Protein 1IXH (pdb70)

Radius of gyration: 19.7 Å; Cα contacts (8 Å, |Δi|>4): 727; chains: 1; bounding box: 42×63×45 Å

B-factor: mean 14.17, std 9.01, range [5.17, 73.9]

Structure (mmCIF, N/CA/C/O backbone):
data_1IXH
#
_entry.id   1IXH
#
_cell.length_a   41.506
_cell.length_b   63.379
_cell.length_c   122.373
_cell.angle_alpha   90.00
_cell.angle_beta   90.00
_cell.angle_gamma   90.00
#
_symmetry.space_group_name_H-M   'P 21 21 21'
#
loop_
_entity.id
_entity.type
_entity.pdbx_description
1 polymer 'PHOSPHATE-BINDING PROTEIN'
2 non-polymer 'PHOSPHATE ION'
#
loop_
_atom_site.group_PDB
_atom_site.id
_atom_site.type_symbol
_atom_site.label_atom_id
_atom_site.label_alt_id
_atom_site.label_comp_id
_atom_site.label_asym_id
_atom_site.label_entity_id
_atom_site.label_seq_id
_atom_site.pdbx_PDB_ins_code
_atom_site.Cartn_x
_atom_site.Cartn_y
_atom_site.Cartn_z
_atom_site.occupancy
_atom_site.B_iso_or_equiv
_atom_site.auth_seq_id
_atom_site.auth_comp_id
_atom_site.auth_asym_id
_atom_site.auth_atom_id
_atom_site.pdbx_PDB_model_num
ATOM 1 N N . GLU A 1 1 ? 19.709 2.932 32.598 1.00 15.71 1 GLU A N 1
ATOM 2 C CA . GLU A 1 1 ? 20.848 3.846 32.305 1.00 13.75 1 GLU A CA 1
ATOM 3 C C . GLU A 1 1 ? 21.369 3.484 30.913 1.00 15.67 1 GLU A C 1
ATOM 4 O O . GLU A 1 1 ? 21.799 2.373 30.702 1.00 25.24 1 GLU A O 1
ATOM 20 N N . ALA A 1 2 ? 21.325 4.445 30.016 1.00 11.79 2 ALA A N 1
ATOM 21 C CA . ALA A 1 2 ? 21.814 4.272 28.662 1.00 12.54 2 ALA A CA 1
ATOM 22 C C . ALA A 1 2 ? 23.100 5.067 28.523 1.00 10.29 2 ALA A C 1
ATOM 23 O O . ALA A 1 2 ? 23.295 6.074 29.182 1.00 13.94 2 ALA A O 1
ATOM 30 N N . SER A 1 3 ? 23.903 4.588 27.598 1.00 10.51 3 SER A N 1
ATOM 31 C CA . SER A 1 3 ? 25.096 5.296 27.162 1.00 10.14 3 SER A CA 1
ATOM 32 C C . SER A 1 3 ? 24.906 5.576 25.684 1.00 9.19 3 SER A C 1
ATOM 33 O O . SER A 1 3 ? 24.853 4.660 24.876 1.00 11.31 3 SER A O 1
ATOM 45 N N . LEU A 1 4 ? 24.767 6.868 25.374 1.00 8.42 4 LEU A N 1
ATOM 46 C CA . LEU A 1 4 ? 24.450 7.300 23.997 1.00 8.40 4 LEU A CA 1
ATOM 47 C C . LEU A 1 4 ? 25.650 8.069 23.482 1.00 7.81 4 LEU A C 1
ATOM 48 O O . LEU A 1 4 ? 26.354 8.762 24.231 1.00 8.76 4 LEU A O 1
ATOM 64 N N . THR A 1 5 ? 25.834 8.012 22.170 1.00 7.95 5 THR A N 1
ATOM 65 C CA . THR A 1 5 ? 26.845 8.784 21.502 1.00 8.20 5 THR A CA 1
ATOM 66 C C . THR A 1 5 ? 26.231 9.650 20.393 1.00 7.70 5 THR A C 1
ATOM 67 O O . THR A 1 5 ? 25.399 9.199 19.615 1.00 8.10 5 THR A O 1
ATOM 78 N N . GLY A 1 6 ? 26.725 10.883 20.354 1.00 7.70 6 GLY A N 1
ATOM 79 C CA . GLY A 1 6 ? 26.407 11.778 19.270 1.00 7.07 6 GLY A CA 1
ATOM 80 C C . GLY A 1 6 ? 27.680 12.425 18.788 1.00 6.77 6 GLY A C 1
ATOM 81 O O . GLY A 1 6 ? 28.674 12.538 19.473 1.00 7.88 6 GLY A O 1
ATOM 85 N N . ALA A 1 7 ? 27.609 12.943 17.548 1.00 6.63 7 ALA A N 1
ATOM 86 C CA . ALA A 1 7 ? 28.757 13.682 17.017 1.00 6.63 7 ALA A CA 1
ATOM 87 C C . ALA A 1 7 ? 28.275 14.632 15.956 1.00 6.10 7 ALA A C 1
ATOM 88 O O . ALA A 1 7 ? 27.319 14.366 15.220 1.00 6.45 7 ALA A O 1
ATOM 95 N N . GLY A 1 8 ? 29.023 15.734 15.834 1.00 5.96 8 GLY A N 1
ATOM 96 C CA . GLY A 1 8 ? 28.837 16.646 14.731 1.00 5.99 8 GLY A CA 1
ATOM 97 C C . GLY A 1 8 ? 29.050 18.099 15.151 1.00 5.82 8 GLY A C 1
ATOM 98 O O . GLY A 1 8 ? 30.074 18.433 15.741 1.00 6.17 8 GLY A O 1
ATOM 102 N N . ALA A 1 9 ? 28.103 18.926 14.755 1.00 5.62 9 ALA A N 1
ATOM 103 C CA . ALA A 1 9 ? 28.133 20.373 14.883 1.00 5.43 9 ALA A CA 1
ATOM 104 C C . ALA A 1 9 ? 28.717 20.845 16.223 1.00 5.70 9 ALA A C 1
ATOM 105 O O . ALA A 1 9 ? 28.243 20.459 17.295 1.00 6.09 9 ALA A O 1
ATOM 11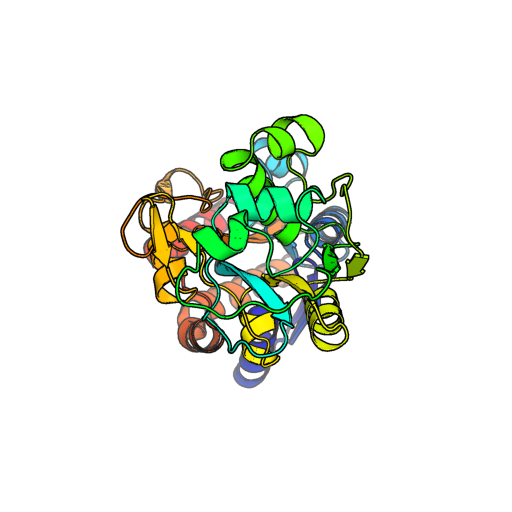2 N N . THR A 1 10 ? 29.663 21.757 16.139 1.00 5.64 10 THR A N 1
ATOM 113 C CA . THR A 1 10 ? 30.128 22.503 17.305 1.00 5.85 10 THR A CA 1
ATOM 114 C C . THR A 1 10 ? 29.254 23.695 17.614 1.00 5.66 10 THR A C 1
ATOM 115 O O . THR A 1 10 ? 29.242 24.149 18.803 1.00 6.25 10 THR A O 1
ATOM 126 N N . PHE A 1 11 ? 28.464 24.197 16.688 1.00 5.49 11 PHE A N 1
ATOM 127 C CA . PHE A 1 11 ? 27.605 25.369 16.911 1.00 5.55 11 PHE A CA 1
ATOM 128 C C . PHE A 1 11 ? 26.762 25.225 18.182 1.00 5.65 11 PHE A C 1
ATOM 129 O O . PHE A 1 11 ? 26.734 26.191 18.946 1.00 6.25 11 PHE A O 1
ATOM 146 N N . PRO A 1 12 ? 26.101 24.090 18.423 1.00 5.47 12 PRO A N 1
ATOM 147 C CA . PRO A 1 12 ? 25.274 23.905 19.638 1.00 6.17 12 PRO A CA 1
ATOM 148 C C . PRO A 1 12 ? 25.987 23.093 20.712 1.00 6.33 12 PRO A C 1
ATOM 149 O O . PRO A 1 12 ? 25.346 22.754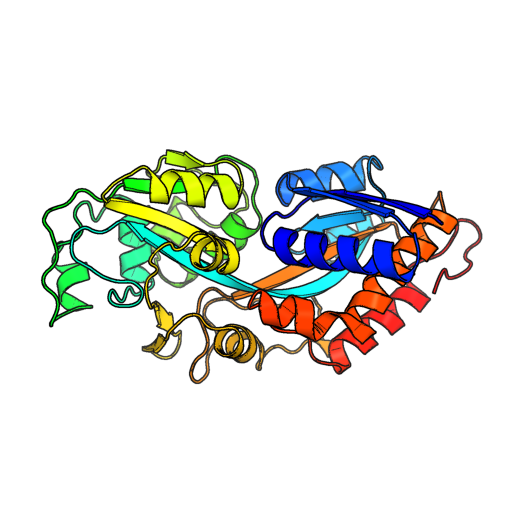 21.719 1.00 6.61 12 PRO A O 1
ATOM 160 N N . ALA A 1 13 ? 27.251 22.753 20.527 1.00 6.48 13 ALA A N 1
ATOM 161 C CA . ALA A 1 13 ? 27.907 21.869 21.489 1.00 6.93 13 ALA A CA 1
ATOM 162 C C . ALA A 1 13 ? 27.809 22.393 22.917 1.00 6.81 13 ALA A C 1
ATOM 163 O O . ALA A 1 13 ? 27.588 21.568 23.830 1.00 7.23 13 ALA A O 1
ATOM 170 N N . PRO A 1 14 ? 27.942 23.684 23.180 1.00 6.82 14 PRO A N 1
ATOM 171 C CA . PRO A 1 14 ? 27.844 24.136 24.601 1.00 7.60 14 PRO A CA 1
ATOM 172 C C . PRO A 1 14 ? 26.545 23.765 25.230 1.00 6.94 14 PRO A C 1
ATOM 173 O O . PRO A 1 14 ? 26.509 23.344 26.400 1.00 7.79 14 PRO A O 1
ATOM 184 N N . VAL A 1 15 ? 25.431 23.933 24.543 1.00 7.04 15 VAL A N 1
ATOM 185 C CA . VAL A 1 15 ? 24.140 23.574 25.112 1.00 7.31 15 VAL A CA 1
ATOM 186 C C . VAL A 1 15 ? 23.938 22.089 25.177 1.00 7.40 15 VAL A C 1
ATOM 187 O O . VAL A 1 15 ? 23.418 21.551 26.160 1.00 7.68 15 VAL A O 1
ATOM 200 N N . TYR A 1 16 ? 24.336 21.345 24.122 1.00 6.75 16 TYR A N 1
ATOM 201 C CA . TYR A 1 16 ? 24.227 19.890 24.215 1.00 7.17 16 TYR A CA 1
ATOM 202 C C . TYR A 1 16 ? 25.022 19.343 25.405 1.00 7.32 16 TYR A C 1
ATOM 203 O O . TYR A 1 16 ? 24.568 18.400 26.054 1.00 8.00 16 TYR A O 1
ATOM 221 N N . ALA A 1 17 ? 26.195 19.881 25.633 1.00 8.33 17 ALA A N 1
ATOM 222 C CA . ALA A 1 17 ? 27.040 19.429 26.734 1.00 9.23 17 ALA A CA 1
ATOM 223 C C . ALA A 1 17 ? 26.388 19.729 28.070 1.00 8.95 17 ALA A C 1
ATOM 224 O O . ALA A 1 17 ? 26.393 18.881 28.986 1.00 9.62 17 ALA A O 1
ATOM 231 N N . LYS A 1 18 ? 25.823 20.920 28.225 1.00 8.90 18 LYS A N 1
ATOM 232 C CA . LYS A 1 18 ? 25.131 21.245 29.458 1.00 9.48 18 LYS A CA 1
ATOM 233 C C . LYS A 1 18 ? 23.939 20.372 29.683 1.00 8.57 18 LYS A C 1
ATOM 234 O O . LYS A 1 18 ? 23.714 19.831 30.779 1.00 10.49 18 LYS A O 1
ATOM 253 N N . TRP A 1 19 ? 23.103 20.196 28.644 1.00 8.17 19 TRP A N 1
ATOM 254 C CA . TRP A 1 19 ? 21.961 19.290 28.731 1.00 8.04 19 TRP A CA 1
ATOM 255 C C . TRP A 1 19 ? 22.423 17.889 29.132 1.00 8.48 19 TRP A C 1
ATOM 256 O O . TRP A 1 19 ? 21.810 17.252 29.976 1.00 8.78 19 TRP A O 1
ATOM 277 N N . ALA A 1 20 ? 23.478 17.386 28.495 1.00 8.36 20 ALA A N 1
ATOM 278 C CA . ALA A 1 20 ? 23.931 16.054 28.815 1.00 9.12 20 ALA A CA 1
ATOM 279 C C . ALA A 1 20 ? 24.385 15.937 30.274 1.00 9.05 20 ALA A C 1
ATOM 280 O O . ALA A 1 20 ? 24.074 14.937 30.958 1.00 10.28 20 ALA A O 1
ATOM 287 N N . ASP A 1 21 ? 25.060 16.954 30.780 1.00 9.84 21 ASP A N 1
ATOM 288 C CA . ASP A 1 21 ? 25.518 16.933 32.183 1.00 10.33 21 ASP A CA 1
ATOM 289 C C . ASP A 1 21 ? 24.313 16.889 33.079 1.00 9.58 21 ASP A C 1
ATOM 290 O O . ASP A 1 21 ? 24.246 16.068 34.047 1.00 10.23 21 ASP A O 1
ATOM 299 N N . THR A 1 22 ? 23.372 17.764 32.866 1.00 9.27 22 THR A N 1
ATOM 300 C CA . THR A 1 22 ? 22.190 17.809 33.704 1.00 10.02 22 THR A CA 1
ATOM 301 C C . THR A 1 22 ? 21.405 16.515 33.644 1.00 9.00 22 THR A C 1
ATOM 302 O O . THR A 1 22 ? 20.887 16.004 34.649 1.00 9.24 22 THR A O 1
ATOM 313 N N . TYR A 1 23 ? 21.237 15.996 32.442 1.00 8.44 23 TYR A N 1
ATOM 314 C CA . TYR A 1 23 ? 20.486 14.766 32.234 1.00 8.60 23 TYR A CA 1
ATOM 315 C C . TYR A 1 23 ? 21.099 13.639 33.006 1.00 8.17 23 TYR A C 1
ATOM 316 O O . TYR A 1 23 ? 20.394 12.796 33.574 1.00 8.53 23 TYR A O 1
ATOM 334 N N . GLN A 1 24 ? 22.413 13.541 32.993 1.00 8.26 24 GLN A N 1
ATOM 335 C CA . GLN A 1 24 ? 23.075 12.477 33.724 1.00 8.53 24 GLN A CA 1
ATOM 336 C C . GLN A 1 24 ? 22.864 12.663 35.236 1.00 8.22 24 GLN A C 1
ATOM 337 O O . GLN A 1 24 ? 22.627 11.672 35.959 1.00 8.35 24 GLN A O 1
ATOM 351 N N . LYS A 1 25 ? 22.947 13.881 35.719 1.00 8.73 25 LYS A N 1
ATOM 352 C CA . LYS A 1 25 ? 22.675 14.147 37.152 1.00 9.26 25 LYS A CA 1
ATOM 353 C C . LYS A 1 25 ? 21.278 13.699 37.546 1.00 9.07 25 LYS A C 1
ATOM 354 O O . LYS A 1 25 ? 21.084 13.144 38.618 1.00 10.20 25 LYS A O 1
ATOM 373 N N . GLU A 1 26 ? 20.296 13.973 36.692 1.00 8.58 26 GLU A N 1
ATOM 374 C CA . GLU A 1 26 ? 18.916 13.737 37.019 1.00 9.12 26 GLU A CA 1
ATOM 375 C C . GLU A 1 26 ? 18.492 12.285 36.817 1.00 7.91 26 GLU A C 1
ATOM 376 O O . GLU A 1 26 ? 17.623 11.793 37.527 1.00 10.56 26 GLU A O 1
ATOM 388 N N . THR A 1 27 ? 19.035 11.617 35.803 1.00 7.52 27 THR A N 1
ATOM 389 C CA . THR A 1 27 ? 18.554 10.315 35.355 1.00 7.29 27 THR A CA 1
ATOM 390 C C . THR A 1 27 ? 19.567 9.243 35.346 1.00 7.52 27 THR A C 1
ATOM 391 O O . THR A 1 27 ? 19.194 8.038 35.210 1.00 8.26 27 THR A O 1
ATOM 402 N N . GLY A 1 28 ? 20.850 9.567 35.343 1.00 7.04 28 GLY A N 1
ATOM 403 C CA . GLY A 1 28 ? 21.932 8.627 35.192 1.00 7.89 28 GLY A CA 1
ATOM 404 C C . GLY A 1 28 ? 22.318 8.305 33.753 1.00 8.01 28 GLY A C 1
ATOM 405 O O . GLY A 1 28 ? 23.377 7.768 33.508 1.00 9.01 28 GLY A O 1
ATOM 409 N N . ASN A 1 29 ? 21.518 8.580 32.790 1.00 8.32 29 ASN A N 1
ATOM 410 C CA . ASN A 1 29 ? 21.802 8.371 31.403 1.00 8.03 29 ASN A CA 1
ATOM 411 C C . ASN A 1 29 ? 22.984 9.235 30.998 1.00 8.02 29 ASN A C 1
ATOM 412 O O . ASN A 1 29 ? 23.109 10.379 31.420 1.00 9.67 29 ASN A O 1
ATOM 423 N N . LYS A 1 30 ? 23.819 8.628 30.167 1.00 8.57 30 LYS A N 1
ATOM 424 C CA . LYS A 1 30 ? 25.064 9.255 29.745 1.00 9.22 30 LYS A CA 1
ATOM 425 C C . LYS A 1 30 ? 25.031 9.573 28.257 1.00 9.57 30 LYS A C 1
ATOM 426 O O . LYS A 1 30 ? 24.777 8.706 27.443 1.00 15.37 30 LYS A O 1
ATOM 445 N N . VAL A 1 31 ? 25.263 10.801 27.917 1.00 9.42 31 VAL A N 1
ATOM 446 C CA . VAL A 1 31 ? 25.325 11.238 26.519 1.00 9.72 31 VAL A CA 1
ATOM 447 C C . VAL A 1 31 ? 26.726 11.779 26.293 1.00 9.93 31 VAL A C 1
ATOM 448 O O . VAL A 1 31 ? 27.158 12.748 26.918 1.00 12.51 31 VAL A O 1
ATOM 461 N N . ASN A 1 32 ? 27.462 11.146 25.392 1.00 9.25 32 ASN A N 1
ATOM 462 C CA . ASN A 1 32 ? 28.786 11.584 24.992 1.00 9.92 32 ASN A CA 1
ATOM 463 C C . ASN A 1 32 ? 28.603 12.301 23.613 1.00 9.24 32 ASN A C 1
ATOM 464 O O . ASN A 1 32 ? 28.067 11.685 22.717 1.00 11.67 32 ASN A O 1
ATOM 475 N N . TYR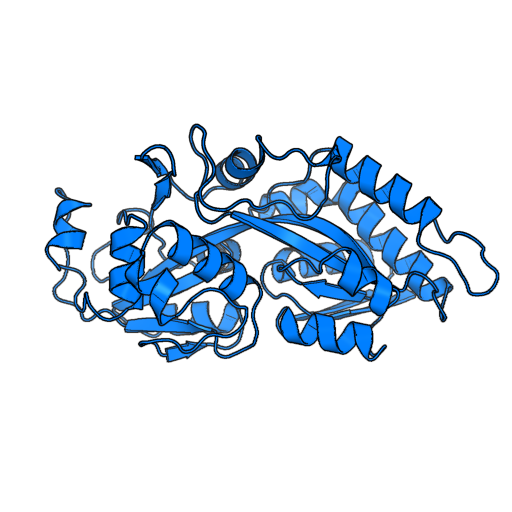 A 1 33 ? 29.071 13.522 23.547 1.00 10.69 33 TYR A N 1
ATOM 476 C CA . TYR A 1 33 ? 28.884 14.325 22.316 1.00 10.42 33 TYR A CA 1
ATOM 477 C C . TYR A 1 33 ? 30.250 14.783 21.866 1.00 10.92 33 TYR A C 1
ATOM 478 O O . TYR A 1 33 ? 30.941 15.495 22.577 1.00 13.57 33 TYR A O 1
ATOM 496 N N . GLN A 1 34 ? 30.623 14.429 20.625 1.00 10.60 34 GLN A N 1
ATOM 497 C CA . GLN A 1 34 ? 31.875 14.848 20.040 1.00 11.76 34 GLN A CA 1
ATOM 498 C C . GLN A 1 34 ? 31.644 15.960 19.019 1.00 9.93 34 GLN A C 1
ATOM 499 O O . GLN A 1 34 ? 30.976 15.753 18.005 1.00 9.50 34 GLN A O 1
ATOM 513 N N . GLY A 1 35 ? 32.286 17.067 19.290 1.00 9.99 35 GLY A N 1
ATOM 514 C CA . GLY A 1 35 ? 32.148 18.256 18.422 1.00 8.65 35 GLY A CA 1
ATOM 515 C C . GLY A 1 35 ? 33.221 18.201 17.354 1.00 8.36 35 GLY A C 1
ATOM 516 O O . GLY A 1 35 ? 34.320 18.621 17.598 1.00 12.80 35 GLY A O 1
ATOM 520 N N . ILE A 1 36 ? 32.876 17.627 16.221 1.00 9.01 36 ILE A N 1
ATOM 521 C CA . ILE A 1 36 ? 33.756 17.368 15.074 1.00 8.72 36 ILE A CA 1
ATOM 522 C C . ILE A 1 36 ? 33.323 18.131 13.823 1.00 7.20 36 ILE A C 1
ATOM 523 O O . ILE A 1 36 ? 33.979 18.003 12.782 1.00 7.72 36 ILE A O 1
ATOM 539 N N . GLY A 1 37 ? 32.343 18.984 13.944 1.00 7.17 37 GLY A N 1
ATOM 540 C CA . GLY A 1 37 ? 31.766 19.699 12.822 1.00 6.59 37 GLY A CA 1
ATOM 541 C C . GLY A 1 37 ? 30.663 18.940 12.130 1.00 6.10 37 GLY A C 1
ATOM 542 O O . GLY A 1 37 ? 30.572 17.706 12.182 1.00 6.50 37 GLY A O 1
ATOM 546 N N . SER A 1 38 ? 29.800 19.711 11.487 1.00 5.90 38 SER A N 1
ATOM 547 C CA . SER A 1 38 ? 28.588 19.145 10.914 1.00 5.63 38 SER A CA 1
ATOM 548 C C . SER A 1 38 ? 28.907 18.110 9.834 1.00 6.03 38 SER A C 1
ATOM 549 O O . SER A 1 38 ? 28.165 17.141 9.678 1.00 6.82 38 SER A O 1
ATOM 557 N N . SER A 1 39 ? 29.915 18.381 9.024 1.00 6.47 39 SER A N 1
ATOM 558 C CA . SER A 1 39 ? 30.206 17.457 7.926 1.00 7.02 39 SER A CA 1
ATOM 559 C C . SER A 1 39 ? 30.588 16.089 8.509 1.00 6.99 39 SER A C 1
ATOM 560 O O . SER A 1 39 ? 30.126 15.042 8.004 1.00 7.65 39 SER A O 1
ATOM 568 N N . GLY A 1 40 ? 31.418 16.096 9.524 1.00 7.58 40 GLY A N 1
ATOM 569 C CA . GLY A 1 40 ? 31.744 14.848 10.191 1.00 8.09 40 GLY A CA 1
ATOM 570 C C . GLY A 1 40 ? 30.548 14.194 10.868 1.00 7.72 40 GLY A C 1
ATOM 571 O O . GLY A 1 40 ? 30.427 12.964 10.865 1.00 8.83 40 GLY A O 1
ATOM 575 N N . GLY A 1 41 ? 29.666 14.994 11.435 1.00 7.34 41 GLY A N 1
ATOM 576 C CA . GLY A 1 41 ? 28.444 14.445 12.024 1.00 7.65 41 GLY A CA 1
ATOM 577 C C . GLY A 1 41 ? 27.632 13.646 11.058 1.00 7.26 41 GLY A C 1
ATOM 578 O O . GLY A 1 41 ? 27.117 12.569 11.348 1.00 8.05 41 GLY A O 1
ATOM 582 N N . VAL A 1 42 ? 27.433 14.251 9.857 1.00 7.19 42 VAL A N 1
ATOM 583 C CA . VAL A 1 42 ? 26.644 13.541 8.832 1.00 7.42 42 VAL A CA 1
ATOM 584 C C . VAL A 1 42 ? 27.356 12.250 8.430 1.00 7.48 42 VAL A C 1
ATOM 585 O O . VAL A 1 42 ? 26.702 11.197 8.303 1.00 8.52 42 VAL A O 1
ATOM 598 N N . LYS A 1 43 ? 28.659 12.323 8.223 1.00 7.80 43 LYS A N 1
ATOM 599 C CA . LYS A 1 43 ? 29.433 11.133 7.855 1.00 8.98 43 LYS A CA 1
ATOM 600 C C . LYS A 1 43 ? 29.251 10.052 8.911 1.00 8.85 43 LYS A C 1
ATOM 601 O O . LYS A 1 43 ? 29.035 8.871 8.573 1.00 9.57 43 LYS A O 1
ATOM 620 N N . GLN A 1 44 ? 29.375 10.395 10.177 1.00 8.10 44 GLN A N 1
ATOM 621 C CA . GLN A 1 44 ? 29.303 9.394 11.213 1.00 8.32 44 GLN A CA 1
ATOM 622 C C . GLN A 1 44 ? 27.952 8.786 11.398 1.00 8.07 44 GLN A C 1
ATOM 623 O O . GLN A 1 44 ? 27.846 7.579 11.656 1.00 9.86 44 GLN A O 1
ATOM 637 N N . ILE A 1 45 ? 26.861 9.558 11.289 1.00 7.67 45 ILE A N 1
ATOM 638 C CA . ILE A 1 45 ? 25.563 8.921 11.392 1.00 7.60 45 ILE A CA 1
ATOM 639 C C . ILE A 1 45 ? 25.283 8.017 10.214 1.00 8.50 45 ILE A C 1
ATOM 640 O O . ILE A 1 45 ? 24.768 6.909 10.364 1.00 9.89 45 ILE A O 1
ATOM 656 N N . ILE A 1 46 ? 25.728 8.423 9.010 1.00 8.52 46 ILE A N 1
ATOM 657 C CA . ILE A 1 46 ? 25.569 7.533 7.842 1.00 10.48 46 ILE A CA 1
ATOM 658 C C . ILE A 1 46 ? 26.365 6.247 8.058 1.00 11.25 46 ILE A C 1
ATOM 659 O O . ILE A 1 46 ? 25.918 5.139 7.672 1.00 13.92 46 ILE A O 1
ATOM 675 N N . ALA A 1 47 ? 27.532 6.342 8.619 1.00 10.98 47 ALA A N 1
ATOM 676 C CA . ALA A 1 47 ? 28.441 5.221 8.889 1.00 12.45 47 ALA A CA 1
ATOM 677 C C . ALA A 1 47 ? 27.926 4.364 10.048 1.00 12.66 47 ALA A C 1
ATOM 678 O O . ALA A 1 47 ? 28.480 3.306 10.374 1.00 15.58 47 ALA A O 1
ATOM 685 N N . ASN A 1 48 ? 26.927 4.831 10.815 1.00 12.29 48 ASN A N 1
ATOM 686 C CA . ASN A 1 48 ? 26.407 4.117 11.974 1.00 14.36 48 ASN A CA 1
ATOM 687 C C . ASN A 1 48 ? 27.408 4.037 13.098 1.00 13.87 48 ASN A C 1
ATOM 688 O O . ASN A 1 48 ? 27.365 3.097 13.878 1.00 17.97 48 ASN A O 1
ATOM 699 N N . THR A 1 49 ? 28.283 5.048 13.229 1.00 12.49 49 THR A N 1
ATOM 700 C CA . THR A 1 49 ? 29.258 4.981 14.271 1.00 14.31 49 THR A CA 1
ATOM 701 C C . THR A 1 49 ? 28.849 5.702 15.538 1.00 11.36 49 THR A C 1
ATOM 702 O O . THR A 1 49 ? 29.514 5.556 16.541 1.00 14.17 49 THR A O 1
ATOM 713 N N . VAL A 1 50 ? 27.720 6.401 15.486 1.00 9.85 50 VAL A N 1
ATOM 714 C CA . VAL A 1 50 ? 27.137 7.105 16.613 1.00 8.75 50 VAL A CA 1
ATOM 715 C C . VAL A 1 50 ? 25.661 6.847 16.624 1.00 7.83 50 VAL A C 1
ATOM 716 O O . VAL A 1 50 ? 25.070 6.522 15.584 1.00 9.57 50 VAL A O 1
ATOM 729 N N . ASP A 1 51 ? 25.018 7.074 17.760 1.00 7.33 51 ASP A N 1
ATOM 730 C CA . ASP A 1 51 ? 23.601 6.970 17.877 1.00 7.64 51 ASP A CA 1
ATOM 731 C C . ASP A 1 51 ? 22.850 8.113 17.217 1.00 7.22 51 ASP A C 1
ATOM 732 O O . ASP A 1 51 ? 21.708 7.957 16.786 1.00 8.53 51 ASP A O 1
ATOM 741 N N . PHE A 1 52 ? 23.446 9.298 17.165 1.00 7.07 52 PHE A N 1
ATOM 742 C CA . PHE A 1 52 ? 22.857 10.440 16.481 1.00 6.43 52 PHE A CA 1
ATOM 743 C C . PHE A 1 52 ? 23.973 11.317 15.933 1.00 6.49 52 PHE A C 1
ATOM 744 O O . PHE A 1 52 ? 25.029 11.472 16.517 1.00 6.79 52 PHE A O 1
ATOM 761 N N . GLY A 1 53 ? 23.681 11.917 14.785 1.00 6.40 53 GLY A N 1
ATOM 762 C CA . GLY A 1 53 ? 24.516 12.953 14.212 1.00 6.16 53 GLY A CA 1
ATOM 763 C C . GLY A 1 53 ? 23.911 14.336 14.449 1.00 5.88 53 GLY A C 1
ATOM 764 O O . GLY A 1 53 ? 22.745 14.463 14.763 1.00 6.42 53 GLY A O 1
ATOM 768 N N . ALA A 1 54 ? 24.748 15.357 14.234 1.00 5.83 54 ALA A N 1
ATOM 769 C CA . ALA A 1 54 ? 24.276 16.724 14.433 1.00 5.78 54 ALA A CA 1
ATOM 770 C C . ALA A 1 54 ? 24.906 17.586 13.326 1.00 5.67 54 ALA A C 1
ATOM 771 O O . ALA A 1 54 ? 26.118 17.564 13.100 1.00 5.99 54 ALA A O 1
ATOM 778 N N . SER A 1 55 ? 24.046 18.355 12.663 1.00 5.62 55 SER A N 1
ATOM 779 C CA . SER A 1 55 ? 24.482 19.246 11.574 1.00 5.58 55 SER A CA 1
ATOM 780 C C . SER A 1 55 ? 23.677 20.523 11.629 1.00 5.27 55 SER A C 1
ATOM 781 O O . SER A 1 55 ? 22.456 20.487 11.749 1.00 5.70 55 SER A O 1
ATOM 789 N N . ASP A 1 56 ? 24.349 21.669 11.465 1.00 5.37 56 ASP A N 1
ATOM 790 C CA . ASP A 1 56 ? 23.609 22.923 11.370 1.00 5.50 56 ASP A CA 1
ATOM 791 C C . ASP A 1 56 ? 22.979 23.086 9.991 1.00 6.26 56 ASP A C 1
ATOM 792 O O . ASP A 1 56 ? 22.004 23.806 9.842 1.00 7.87 56 ASP A O 1
ATOM 801 N N . ALA A 1 57 ? 23.600 22.493 8.976 1.00 6.34 57 ALA A N 1
ATOM 802 C CA . ALA A 1 57 ? 23.089 22.535 7.609 1.00 7.13 57 ALA A CA 1
ATOM 803 C C . ALA A 1 57 ? 22.058 21.430 7.444 1.00 7.70 57 ALA A C 1
ATOM 804 O O . ALA A 1 57 ? 22.369 20.264 7.750 1.00 9.26 57 ALA A O 1
ATOM 811 N N . PRO A 1 58 ? 20.854 21.735 7.034 1.00 7.78 58 PRO A N 1
ATOM 812 C CA . PRO A 1 58 ? 19.858 20.679 6.875 1.00 8.60 58 PRO A CA 1
ATOM 813 C C . PRO A 1 58 ? 20.124 19.833 5.682 1.00 8.06 58 PRO A C 1
ATOM 814 O O . PRO A 1 58 ? 20.619 20.318 4.654 1.00 11.13 58 PRO A O 1
ATOM 825 N N . LEU A 1 59 ? 19.807 18.571 5.753 1.00 8.43 59 LEU A N 1
ATOM 826 C CA . LEU A 1 59 ? 19.757 17.678 4.594 1.00 8.18 59 LEU A CA 1
ATOM 827 C C . LEU A 1 59 ? 18.413 17.891 3.920 1.00 8.42 59 LEU A C 1
ATOM 828 O O . LEU A 1 59 ? 17.384 18.101 4.576 1.00 9.24 59 LEU A O 1
ATOM 844 N N . SER A 1 60 ? 18.398 17.743 2.581 1.00 9.27 60 SER A N 1
ATOM 845 C CA . SER A 1 60 ? 17.154 17.822 1.863 1.00 9.65 60 SER A CA 1
ATOM 846 C C . SER A 1 60 ? 16.245 16.649 2.165 1.00 9.35 60 SER A C 1
ATOM 847 O O . SER A 1 60 ? 16.712 15.592 2.614 1.00 9.17 60 SER A O 1
ATOM 855 N N . ASP A 1 61 ? 14.965 16.798 1.871 1.00 10.14 61 ASP A N 1
ATOM 856 C CA . ASP A 1 61 ? 14.039 15.681 2.031 1.00 10.03 61 ASP A CA 1
ATOM 857 C C . ASP A 1 61 ? 14.533 14.455 1.252 1.00 9.82 61 ASP A C 1
ATOM 858 O O . ASP A 1 61 ? 14.459 13.328 1.735 1.00 9.10 61 ASP A O 1
ATOM 867 N N . GLU A 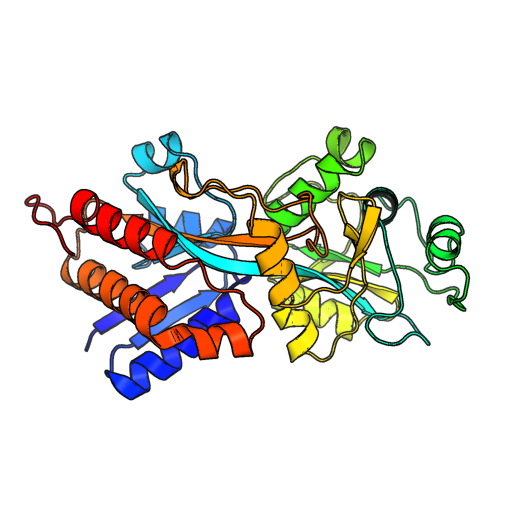1 62 ? 15.004 14.714 0.034 1.00 9.61 62 GLU A N 1
ATOM 868 C CA . GLU A 1 62 ? 15.444 13.599 -0.820 1.00 9.77 62 GLU A CA 1
ATOM 869 C C . GLU A 1 62 ? 16.653 12.926 -0.214 1.00 9.12 62 GLU A C 1
ATOM 870 O O . GLU A 1 62 ? 16.741 11.681 -0.182 1.00 9.49 62 GLU A O 1
ATOM 882 N N . LYS A 1 63 ? 17.645 13.701 0.246 1.00 9.42 63 LYS A N 1
ATOM 883 C CA . LYS A 1 63 ? 18.835 13.102 0.846 1.00 9.06 63 LYS A CA 1
ATOM 884 C C . LYS A 1 63 ? 18.508 12.289 2.077 1.00 8.43 63 LYS A C 1
ATOM 885 O O . LYS A 1 63 ? 19.021 11.204 2.306 1.00 8.78 63 LYS A O 1
ATOM 904 N N . LEU A 1 64 ? 17.641 12.849 2.933 1.00 8.02 64 LEU A N 1
ATOM 905 C CA . LEU A 1 64 ? 17.194 12.124 4.119 1.00 7.97 64 LEU A CA 1
ATOM 906 C C . LEU A 1 64 ? 16.614 10.781 3.703 1.00 7.96 64 LEU A C 1
ATOM 907 O O . LEU A 1 64 ? 16.874 9.743 4.315 1.00 8.35 64 LEU A O 1
ATOM 923 N N . ALA A 1 65 ? 15.727 10.789 2.695 1.00 7.96 65 ALA A N 1
ATOM 924 C CA . ALA A 1 65 ? 15.084 9.537 2.249 1.00 8.52 65 ALA A CA 1
ATOM 925 C C . ALA A 1 65 ? 16.076 8.569 1.670 1.00 8.48 65 ALA A C 1
ATOM 926 O O . ALA A 1 65 ? 15.985 7.376 1.920 1.00 9.58 65 ALA A O 1
ATOM 933 N N . GLN A 1 66 ? 17.073 9.051 0.932 1.00 8.41 66 GLN A N 1
ATOM 934 C CA . GLN A 1 66 ? 18.089 8.185 0.368 1.00 9.08 66 GLN A CA 1
ATOM 935 C C . GLN A 1 66 ? 18.863 7.461 1.456 1.00 8.84 66 GLN A C 1
ATOM 936 O O . GLN A 1 66 ? 19.341 6.346 1.273 1.00 10.11 66 GLN A O 1
ATOM 950 N N . GLU A 1 67 ? 19.101 8.184 2.565 1.00 8.59 67 GLU A N 1
ATOM 951 C CA . GLU A 1 67 ? 19.939 7.656 3.647 1.00 9.13 67 GLU A CA 1
ATOM 952 C C . GLU A 1 67 ? 19.121 7.001 4.755 1.00 9.04 67 GLU A C 1
ATOM 953 O O . GLU A 1 67 ? 19.688 6.503 5.728 1.00 10.39 67 GLU A O 1
ATOM 965 N N . GLY A 1 68 ? 17.812 7.015 4.654 1.00 8.57 68 GLY A N 1
ATOM 966 C CA . GLY A 1 68 ? 16.991 6.441 5.715 1.00 9.41 68 GLY A CA 1
ATOM 967 C C . GLY A 1 68 ? 17.054 7.279 6.999 1.00 9.05 68 GLY A C 1
ATOM 968 O O . GLY A 1 68 ? 16.966 6.674 8.083 1.00 10.09 68 GLY A O 1
ATOM 972 N N . LEU A 1 69 ? 17.284 8.555 6.886 1.00 8.19 69 LEU A N 1
ATOM 973 C CA . LEU A 1 69 ? 17.447 9.444 8.053 1.00 8.01 69 LEU A CA 1
ATOM 974 C C . LEU A 1 69 ? 16.205 10.276 8.266 1.00 8.45 69 LEU A C 1
ATOM 975 O O . LEU A 1 69 ? 15.412 10.575 7.368 1.00 8.82 69 LEU A O 1
ATOM 991 N N . PHE A 1 70 ? 16.094 10.771 9.519 1.00 8.41 70 PHE A N 1
ATOM 992 C CA . PHE A 1 70 ? 15.118 11.742 9.962 1.00 7.82 70 PHE A CA 1
ATOM 993 C C . PHE A 1 70 ? 15.899 12.868 10.670 1.00 7.21 70 PHE A C 1
ATOM 994 O O . PHE A 1 70 ? 16.839 12.600 11.409 1.00 7.61 70 PHE A O 1
ATOM 1011 N N . GLN A 1 71 ? 15.499 14.113 10.409 1.00 7.59 71 GLN A N 1
ATOM 1012 C CA . GLN A 1 71 ? 16.178 15.261 10.978 1.00 7.98 71 GLN A CA 1
ATOM 1013 C C . GLN A 1 71 ? 15.140 16.096 11.776 1.00 6.60 71 GLN A C 1
ATOM 1014 O O . GLN A 1 71 ? 13.992 16.280 11.398 1.00 7.71 71 GLN A O 1
ATOM 1028 N N . PHE A 1 72 ? 15.640 16.681 12.864 1.00 6.66 72 PHE A N 1
ATOM 1029 C CA . PHE A 1 72 ? 14.804 17.560 13.667 1.00 6.13 72 PHE A CA 1
ATOM 1030 C C . PHE A 1 72 ? 15.650 18.654 14.282 1.00 5.97 72 PHE A C 1
ATOM 1031 O O . PHE A 1 72 ? 16.790 18.434 14.674 1.00 6.29 72 PHE A O 1
ATOM 1048 N N . PRO A 1 73 ? 15.065 19.870 14.380 1.00 6.02 73 PRO A N 1
ATOM 1049 C CA . PRO A 1 73 ? 15.802 21.018 14.934 1.00 5.94 73 PRO A CA 1
ATOM 1050 C C . PRO A 1 73 ? 15.753 20.996 16.467 1.00 5.99 73 PRO A C 1
ATOM 1051 O O . PRO A 1 73 ? 14.799 20.502 17.042 1.00 6.92 73 PRO A O 1
ATOM 1062 N N . THR A 1 74 ? 16.758 21.625 17.060 1.00 5.81 74 THR A N 1
ATOM 1063 C CA . THR A 1 74 ? 16.838 21.680 18.519 1.00 6.31 74 THR A CA 1
ATOM 1064 C C . THR A 1 74 ? 16.742 23.093 19.090 1.00 6.00 74 THR A C 1
ATOM 1065 O O . THR A 1 74 ? 15.902 23.297 19.968 1.00 8.57 74 THR A O 1
ATOM 1076 N N . VAL A 1 75 ? 17.607 24.007 18.672 1.00 6.14 75 VAL A N 1
ATOM 1077 C CA . VAL A 1 75 ? 17.721 25.367 19.236 1.00 6.78 75 VAL A CA 1
ATOM 1078 C C . VAL A 1 75 ? 17.977 26.330 18.093 1.00 5.93 75 VAL A C 1
ATOM 1079 O O . VAL A 1 75 ? 18.302 25.932 16.954 1.00 6.73 75 VAL A O 1
ATOM 1092 N N . ILE A 1 76 ? 17.907 27.617 18.400 1.00 6.02 76 ILE A N 1
ATOM 1093 C CA . ILE A 1 76 ? 18.241 28.688 17.468 1.00 5.74 76 ILE A CA 1
ATOM 1094 C C . ILE A 1 76 ? 19.433 29.448 18.035 1.00 5.80 76 ILE A C 1
ATOM 1095 O O . ILE A 1 76 ? 19.397 29.940 19.165 1.00 7.92 76 ILE A O 1
ATOM 1111 N N . GLY A 1 77 ? 20.512 29.545 17.269 1.00 6.35 77 GLY A N 1
ATOM 1112 C CA . GLY A 1 77 ? 21.657 30.335 17.661 1.00 6.94 77 GLY A CA 1
ATOM 1113 C C . GLY A 1 77 ? 21.977 31.400 16.627 1.00 5.77 77 GLY A C 1
ATOM 1114 O O . GLY A 1 77 ? 21.253 31.590 15.658 1.00 7.16 77 GLY A O 1
ATOM 1118 N N . GLY A 1 78 ? 23.066 32.086 16.870 1.00 6.43 78 GLY A N 1
ATOM 1119 C CA . GLY A 1 78 ? 23.494 33.182 16.010 1.00 6.27 78 GLY A CA 1
ATOM 1120 C C . GLY A 1 78 ? 24.971 33.102 15.790 1.00 5.82 78 GLY A C 1
ATOM 1121 O O . GLY A 1 78 ? 25.726 32.740 16.686 1.00 6.49 78 GLY A O 1
ATOM 1125 N N . VAL A 1 79 ? 25.389 33.473 14.581 1.00 6.14 79 VAL A N 1
ATOM 1126 C CA . VAL A 1 79 ? 26.761 33.588 14.226 1.00 6.08 79 VAL A CA 1
ATOM 1127 C C . VAL A 1 79 ? 27.177 35.047 14.353 1.00 6.03 79 VAL A C 1
ATOM 1128 O O . VAL A 1 79 ? 26.482 35.928 13.807 1.00 6.62 79 VAL A O 1
ATOM 1141 N N . VAL A 1 80 ? 28.285 35.293 15.035 1.00 6.16 80 VAL A N 1
ATOM 1142 C CA . VAL A 1 80 ? 28.810 36.645 15.221 1.00 6.01 80 VAL A CA 1
ATOM 1143 C C . VAL A 1 80 ? 30.213 36.698 14.709 1.00 5.58 80 VAL A C 1
ATOM 1144 O O . VAL A 1 80 ? 30.885 35.687 14.474 1.00 6.43 80 VAL A O 1
ATOM 1157 N N . LEU A 1 81 ? 30.691 37.929 14.557 1.00 6.09 81 LEU A N 1
ATOM 1158 C CA . LEU A 1 81 ? 32.065 38.194 14.184 1.00 6.28 81 LEU A CA 1
ATOM 1159 C C . LEU A 1 81 ? 32.795 38.606 15.463 1.00 6.57 81 LEU A C 1
ATOM 1160 O O . LEU A 1 81 ? 32.632 39.706 15.973 1.00 7.62 81 LEU A O 1
ATOM 1176 N N . ALA A 1 82 ? 33.552 37.648 15.988 1.00 6.67 82 ALA A N 1
ATOM 1177 C CA . ALA A 1 82 ? 34.476 37.894 17.091 1.00 7.30 82 ALA A CA 1
ATOM 1178 C C . ALA A 1 82 ? 35.652 38.627 16.522 1.00 7.49 82 ALA A C 1
ATOM 1179 O O . ALA A 1 82 ? 36.215 38.271 15.475 1.00 8.36 82 ALA A O 1
ATOM 1186 N N . VAL A 1 83 ? 36.111 39.669 17.255 1.00 7.99 83 VAL A N 1
ATOM 1187 C CA . VAL A 1 83 ? 37.193 40.516 16.771 1.00 8.38 83 VAL A CA 1
ATOM 1188 C C . VAL A 1 83 ? 38.166 40.775 17.909 1.00 8.96 83 VAL A C 1
ATOM 1189 O O . VAL A 1 83 ? 37.818 40.720 19.094 1.00 10.78 83 VAL A O 1
ATOM 1202 N N . ASN A 1 84 ? 39.366 41.104 17.499 1.00 9.27 84 ASN A N 1
ATOM 1203 C CA . ASN A 1 84 ? 40.427 41.511 18.421 1.00 10.33 84 ASN A CA 1
ATOM 1204 C C . ASN A 1 84 ? 40.982 42.818 17.881 1.00 11.34 84 ASN A C 1
ATOM 1205 O O . ASN A 1 84 ? 41.854 42.807 17.022 1.00 12.38 84 ASN A O 1
ATOM 1216 N N . ILE A 1 85 ? 40.388 43.937 18.251 1.00 13.25 85 ILE A N 1
ATOM 1217 C CA . ILE A 1 85 ? 40.710 45.241 17.630 1.00 14.82 85 ILE A CA 1
ATOM 1218 C C . ILE A 1 85 ? 41.238 46.196 18.696 1.00 18.98 85 ILE A C 1
ATOM 1219 O O . ILE A 1 85 ? 40.489 46.526 19.609 1.00 19.55 85 ILE A O 1
ATOM 1235 N N . PRO A 1 86 ? 42.490 46.544 18.579 1.00 25.48 86 PRO A N 1
ATOM 1236 C CA . PRO A 1 86 ? 43.074 47.465 19.577 1.00 27.73 86 PRO A CA 1
ATOM 1237 C C . PRO A 1 86 ? 42.249 48.718 19.827 1.00 27.75 86 PRO A C 1
ATOM 1238 O O . PRO A 1 86 ? 41.810 49.316 18.836 1.00 30.57 86 PRO A O 1
ATOM 1249 N N . GLY A 1 87 ? 41.890 48.901 21.096 1.00 29.00 87 GLY A N 1
ATOM 1250 C CA . GLY A 1 87 ? 41.304 50.187 21.485 1.00 27.46 87 GLY A CA 1
ATOM 1251 C C . GLY A 1 87 ? 39.796 50.220 21.279 1.00 27.01 87 GLY A C 1
ATOM 1252 O O . GLY A 1 87 ? 39.201 51.251 21.702 1.00 31.69 87 GLY A O 1
ATOM 1256 N N . LEU A 1 88 ? 39.166 49.174 20.862 1.00 26.55 88 LEU A N 1
ATOM 1257 C CA . LEU A 1 88 ? 37.709 49.115 20.779 1.00 24.35 88 LEU A CA 1
ATOM 1258 C C . LEU A 1 88 ? 37.145 48.090 21.769 1.00 26.67 88 LEU A C 1
ATOM 1259 O O . LEU A 1 88 ? 37.813 47.070 21.940 1.00 30.49 88 LEU A O 1
ATOM 1275 N N . LYS A 1 89 ? 35.954 48.380 22.284 1.00 26.83 89 LYS A N 1
ATOM 1276 C CA . LYS A 1 89 ? 35.355 47.402 23.197 1.00 26.73 89 LYS A CA 1
ATOM 1277 C C . LYS A 1 89 ? 34.308 46.575 22.507 1.00 21.83 89 LYS A C 1
ATOM 1278 O O . LYS A 1 89 ? 33.952 46.862 21.357 1.00 19.88 89 LYS A O 1
ATOM 1297 N N . SER A 1 90 ? 33.812 45.552 23.208 1.00 20.30 90 SER A N 1
ATOM 1298 C CA . SER A 1 90 ? 32.850 44.697 22.567 1.00 17.54 90 SER A CA 1
ATOM 1299 C C . SER A 1 90 ? 31.596 45.469 22.140 1.00 15.89 90 SER A C 1
ATOM 1300 O O . SER A 1 90 ? 31.166 46.347 22.861 1.00 19.06 90 SER A O 1
ATOM 1308 N N . GLY A 1 91 ? 31.106 45.170 20.975 1.00 15.70 91 GLY A N 1
ATOM 1309 C CA . GLY A 1 91 ? 29.837 45.689 20.507 1.00 17.16 91 GLY A CA 1
ATOM 1310 C C . GLY A 1 91 ? 29.908 47.056 19.881 1.00 18.17 91 GLY A C 1
ATOM 1311 O O . GLY A 1 91 ? 28.924 47.622 19.441 1.00 25.25 91 GLY A O 1
ATOM 1315 N N . GLU A 1 92 ? 31.105 47.660 19.827 1.00 17.45 92 GLU A N 1
ATOM 1316 C CA . GLU A 1 92 ? 31.206 49.008 19.339 1.00 20.43 92 GLU A CA 1
ATOM 1317 C C . GLU A 1 92 ? 31.200 49.014 17.808 1.00 18.77 92 GLU A C 1
ATOM 1318 O O . GLU A 1 92 ? 30.588 49.913 17.259 1.00 26.31 92 GLU A O 1
ATOM 1330 N N . LEU A 1 93 ? 31.892 48.084 17.166 1.00 14.48 93 LEU A N 1
ATOM 1331 C CA . LEU A 1 93 ? 32.012 48.183 15.731 1.00 11.95 93 LEU A CA 1
ATOM 1332 C C . LEU A 1 93 ? 30.721 47.670 15.080 1.00 10.40 93 LEU A C 1
ATOM 1333 O O . LEU A 1 93 ? 30.213 46.610 15.508 1.00 11.54 93 LEU A O 1
ATOM 1349 N N . VAL A 1 94 ? 30.262 48.361 14.056 1.00 9.54 94 VAL A N 1
ATOM 1350 C CA . VAL A 1 94 ? 29.179 47.884 13.195 1.00 10.53 94 VAL A CA 1
ATOM 1351 C C . VAL A 1 94 ? 29.778 47.502 11.829 1.00 9.47 94 VAL A C 1
ATOM 1352 O O . VAL A 1 94 ? 30.589 48.262 11.275 1.00 10.48 94 VAL A O 1
ATOM 1365 N N . LEU A 1 95 ? 29.351 46.365 11.286 1.00 8.98 95 LEU A N 1
ATOM 1366 C CA . LEU A 1 95 ? 29.624 46.009 9.912 1.00 8.51 95 LEU A CA 1
ATOM 1367 C C . LEU A 1 95 ? 28.310 45.789 9.212 1.00 8.46 95 LEU A C 1
ATOM 1368 O O . LEU A 1 95 ? 27.306 45.471 9.833 1.00 9.50 95 LEU A O 1
ATOM 1384 N N . ASP A 1 96 ? 28.299 45.946 7.887 1.00 9.34 96 ASP A N 1
ATOM 1385 C CA . ASP A 1 96 ? 27.220 45.477 7.060 1.00 9.47 96 ASP A CA 1
ATOM 1386 C C . ASP A 1 96 ? 27.675 44.297 6.213 1.00 8.39 96 ASP A C 1
ATOM 1387 O O . ASP A 1 96 ? 28.851 43.893 6.246 1.00 8.95 96 ASP A O 1
ATOM 1396 N N . GLY A 1 97 ? 26.733 43.695 5.501 1.00 8.43 97 GLY A N 1
ATOM 1397 C CA . GLY A 1 97 ? 27.016 42.470 4.764 1.00 9.46 97 GLY A CA 1
ATOM 1398 C C . GLY A 1 97 ? 28.025 42.682 3.661 1.00 8.60 97 GLY A C 1
ATOM 1399 O O . GLY A 1 97 ? 28.923 41.887 3.489 1.00 9.35 97 GLY A O 1
ATOM 1403 N N . LYS A 1 98 ? 27.851 43.748 2.901 1.00 8.88 98 LYS A N 1
ATOM 1404 C CA . LYS A 1 98 ? 28.740 43.993 1.765 1.00 10.06 98 LYS A CA 1
ATOM 1405 C C . LYS A 1 98 ? 30.163 44.138 2.252 1.00 8.73 98 LYS A C 1
ATOM 1406 O O . LYS A 1 98 ? 31.083 43.548 1.701 1.00 9.13 98 LYS A O 1
ATOM 1425 N N . THR A 1 99 ? 30.347 44.973 3.280 1.00 8.75 99 THR A N 1
ATOM 1426 C CA . THR A 1 99 ? 31.697 45.235 3.772 1.00 9.53 99 THR A CA 1
ATOM 1427 C C . THR A 1 99 ? 32.281 44.029 4.464 1.00 8.41 99 THR A C 1
ATOM 1428 O O . THR A 1 99 ? 33.457 43.712 4.294 1.00 9.24 99 THR A O 1
ATOM 1439 N N . LEU A 1 100 ? 31.471 43.287 5.212 1.00 8.65 100 LEU A N 1
ATOM 1440 C CA . LEU A 1 100 ? 31.957 42.017 5.775 1.00 8.10 100 LEU A CA 1
ATOM 1441 C C . LEU A 1 100 ? 32.438 41.080 4.667 1.00 7.58 100 LEU A C 1
ATOM 1442 O O . LEU A 1 100 ? 33.490 40.462 4.765 1.00 8.45 100 LEU A O 1
ATOM 1458 N N . GLY A 1 101 ? 31.652 40.977 3.590 1.00 7.82 101 GLY A N 1
ATOM 1459 C CA . GLY A 1 101 ? 32.094 40.172 2.479 1.00 8.13 101 GLY A CA 1
ATOM 1460 C C . GLY A 1 101 ? 33.393 40.658 1.882 1.00 8.10 101 GLY A C 1
ATOM 1461 O O . GLY A 1 101 ? 34.266 39.866 1.536 1.00 8.74 101 GLY A O 1
ATOM 1465 N N . ASP A 1 102 ? 33.558 41.987 1.773 1.00 8.42 102 ASP A N 1
ATOM 1466 C CA . ASP A 1 102 ? 34.817 42.559 1.246 1.00 8.96 102 ASP A CA 1
ATOM 1467 C C . ASP A 1 102 ? 36.007 42.292 2.140 1.00 8.78 102 ASP A C 1
ATOM 1468 O O . ASP A 1 102 ? 37.110 42.119 1.647 1.00 9.47 102 ASP A O 1
ATOM 1477 N N . ILE A 1 103 ? 35.785 42.217 3.464 1.00 8.63 103 ILE A N 1
ATOM 1478 C CA . ILE A 1 103 ? 36.837 41.759 4.358 1.00 9.04 103 ILE A CA 1
ATOM 1479 C C . ILE A 1 103 ? 37.208 40.301 4.086 1.00 8.34 103 ILE A C 1
ATOM 1480 O O . ILE A 1 103 ? 38.390 39.994 3.942 1.00 9.30 103 ILE A O 1
ATOM 1496 N N . TYR A 1 104 ? 36.207 39.446 3.998 1.00 8.06 104 TYR A N 1
ATOM 1497 C CA . TYR A 1 104 ? 36.468 38.020 3.726 1.00 8.07 104 TYR A CA 1
ATOM 1498 C C . TYR A 1 104 ? 36.985 37.759 2.303 1.00 8.44 104 TYR A C 1
ATOM 1499 O O . TYR A 1 104 ? 37.629 36.764 2.073 1.00 9.66 104 TYR A O 1
ATOM 1517 N N . LEU A 1 105 ? 36.772 38.704 1.378 1.00 8.83 105 LEU A N 1
ATOM 1518 C CA . LEU A 1 105 ? 37.389 38.576 0.039 1.00 9.02 105 LEU A CA 1
ATOM 1519 C C . LEU A 1 105 ? 38.839 39.019 0.039 1.00 9.91 105 LEU A C 1
ATOM 1520 O O . LEU A 1 105 ? 39.528 38.816 -0.955 1.00 12.50 105 LEU A O 1
ATOM 1536 N N . GLY A 1 106 ? 39.297 39.689 1.085 1.00 10.11 106 GLY A N 1
ATOM 1537 C CA . GLY A 1 106 ? 40.657 40.243 1.147 1.00 11.82 106 GLY A CA 1
ATOM 1538 C C . GLY A 1 106 ? 40.792 41.611 0.542 1.00 12.70 106 GLY A C 1
ATOM 1539 O O . GLY A 1 106 ? 41.912 42.107 0.318 1.00 15.38 106 GLY A O 1
ATOM 1543 N N . LYS A 1 107 ? 39.676 42.256 0.192 1.00 12.21 107 LYS A N 1
ATOM 1544 C CA . LYS A 1 107 ? 39.693 43.561 -0.441 1.00 13.76 107 LYS A CA 1
ATOM 1545 C C . LYS A 1 107 ? 39.968 44.656 0.548 1.00 14.52 107 LYS A C 1
ATOM 1546 O O . LYS A 1 107 ? 40.450 45.715 0.235 1.00 20.75 107 LYS A O 1
ATOM 1565 N N . ILE A 1 108 ? 39.569 44.470 1.798 1.00 15.51 108 ILE A N 1
ATOM 1566 C CA . ILE A 1 108 ? 39.722 45.411 2.888 1.00 14.01 108 ILE A CA 1
ATOM 1567 C C . ILE A 1 108 ? 40.783 44.860 3.806 1.00 16.28 108 ILE A C 1
ATOM 1568 O O . ILE A 1 108 ? 40.568 43.751 4.339 1.00 18.67 108 ILE A O 1
ATOM 1584 N N . LYS A 1 109 ? 41.926 45.508 3.989 1.00 17.18 109 LYS A N 1
ATOM 1585 C CA . LYS A 1 109 ? 43.040 44.944 4.735 1.00 18.58 109 LYS A CA 1
ATOM 1586 C C . LYS A 1 109 ? 43.340 45.476 6.097 1.00 14.67 109 LYS A C 1
ATOM 1587 O O . LYS A 1 109 ? 44.106 44.877 6.835 1.00 14.74 109 LYS A O 1
ATOM 1606 N N . LYS A 1 110 ? 42.806 46.705 6.382 1.00 15.77 110 LYS A N 1
ATOM 1607 C CA . LYS A 1 110 ? 43.079 47.344 7.662 1.00 15.56 110 LYS A CA 1
ATOM 1608 C C . LYS A 1 110 ? 41.789 47.756 8.362 1.00 13.37 110 LYS A C 1
ATOM 1609 O O . LYS A 1 110 ? 40.834 48.130 7.672 1.00 13.83 110 LYS A O 1
ATOM 1628 N N . TRP A 1 111 ? 41.804 47.777 9.703 1.00 12.56 111 TRP A N 1
ATOM 1629 C CA . TRP A 1 111 ? 40.554 48.107 10.402 1.00 12.59 111 TRP A CA 1
ATOM 1630 C C . TRP A 1 111 ? 40.116 49.571 10.278 1.00 13.58 111 TRP A C 1
ATOM 1631 O O . TRP A 1 111 ? 38.927 49.848 10.528 1.00 13.83 111 TRP A O 1
ATOM 1652 N N . ASP A 1 112 ? 40.980 50.457 9.791 1.00 14.44 112 ASP A N 1
ATOM 1653 C CA . ASP A 1 112 ? 40.578 51.871 9.588 1.00 15.07 112 ASP A CA 1
ATOM 1654 C C . ASP A 1 112 ? 40.324 52.153 8.100 1.00 14.91 112 ASP A C 1
ATOM 1655 O O . ASP A 1 112 ? 40.252 53.327 7.695 1.00 17.32 112 ASP A O 1
ATOM 1664 N N . ASP A 1 113 ? 40.068 51.127 7.325 1.00 15.39 113 ASP A N 1
ATOM 1665 C CA . ASP A 1 113 ? 39.595 51.282 5.960 1.00 16.26 113 ASP A CA 1
ATOM 1666 C C . ASP A 1 113 ? 38.448 52.231 5.865 1.00 14.93 113 ASP A C 1
ATOM 1667 O O . ASP A 1 113 ? 37.536 52.183 6.693 1.00 15.39 113 ASP A O 1
ATOM 1676 N N . GLU A 1 114 ? 38.385 53.042 4.835 1.00 16.90 114 GLU A N 1
ATOM 1677 C CA . GLU A 1 114 ? 37.285 53.991 4.684 1.00 18.65 114 GLU A CA 1
ATOM 1678 C C . GLU A 1 114 ? 35.905 53.347 4.692 1.00 17.33 114 GLU A C 1
ATOM 1679 O O . GLU A 1 114 ? 34.943 53.967 5.167 1.00 16.79 114 GLU A O 1
ATOM 1691 N N . ALA A 1 115 ? 35.752 52.137 4.136 1.00 16.71 115 ALA A N 1
ATOM 1692 C CA . ALA A 1 115 ? 34.416 51.543 4.147 1.00 16.10 115 ALA A CA 1
ATOM 1693 C C . ALA A 1 115 ? 33.972 51.207 5.588 1.00 14.39 115 ALA A C 1
ATOM 1694 O O . ALA A 1 115 ? 32.770 51.311 5.907 1.00 15.96 115 ALA A O 1
ATOM 1701 N N . ILE A 1 116 ? 34.902 50.805 6.432 1.00 13.62 116 ILE A N 1
ATOM 1702 C CA . ILE A 1 116 ? 34.625 50.554 7.842 1.00 12.81 116 ILE A CA 1
ATOM 1703 C C . ILE A 1 116 ? 34.394 51.851 8.611 1.00 13.44 116 ILE A C 1
ATOM 1704 O O . ILE A 1 116 ? 33.438 52.015 9.388 1.00 13.82 116 ILE A O 1
ATOM 1720 N N . ALA A 1 117 ? 35.200 52.881 8.331 1.00 15.06 117 ALA A N 1
ATOM 1721 C CA . ALA A 1 117 ? 35.022 54.172 8.986 1.00 15.84 117 ALA A CA 1
ATOM 1722 C C . ALA A 1 117 ? 33.635 54.721 8.668 1.00 16.09 117 ALA A C 1
ATOM 1723 O O . ALA A 1 117 ? 33.015 55.315 9.516 1.00 17.40 117 ALA A O 1
ATOM 1730 N N . LYS A 1 118 ? 33.189 54.572 7.383 1.00 16.84 118 LYS A N 1
ATOM 1731 C CA . LYS A 1 118 ? 31.893 55.119 7.030 1.00 18.38 118 LYS A CA 1
ATOM 1732 C C . LYS A 1 118 ? 30.746 54.510 7.796 1.00 16.61 118 LYS A C 1
ATOM 1733 O O . LYS A 1 118 ? 29.724 55.167 8.046 1.00 18.66 118 LYS A O 1
ATOM 1752 N N . LEU A 1 119 ? 30.862 53.221 8.119 1.00 14.60 119 LEU A N 1
ATOM 1753 C CA . LEU A 1 119 ? 29.870 52.518 8.930 1.00 14.11 119 LEU A CA 1
ATOM 1754 C C . LEU A 1 119 ? 29.963 52.895 10.398 1.00 14.86 119 LEU A C 1
ATOM 1755 O O . LEU A 1 119 ? 29.011 52.589 11.141 1.00 16.07 119 LEU A O 1
ATOM 1771 N N . ASN A 1 120 ? 31.075 53.512 10.808 1.00 13.96 120 ASN A N 1
ATOM 1772 C CA . ASN A 1 120 ? 31.383 53.771 12.194 1.00 15.04 120 ASN A CA 1
ATOM 1773 C C . ASN A 1 120 ? 31.870 55.202 12.336 1.00 17.78 120 ASN A C 1
ATOM 1774 O O . ASN A 1 120 ? 32.975 55.447 12.781 1.00 19.84 120 ASN A O 1
ATOM 1785 N N . PRO A 1 121 ? 31.079 56.168 11.950 1.00 20.89 121 PRO A N 1
ATOM 1786 C CA . PRO A 1 121 ? 31.640 57.529 11.871 1.00 24.24 121 PRO A CA 1
ATOM 1787 C C . PRO A 1 121 ? 32.051 58.046 13.224 1.00 27.11 121 PRO A C 1
ATOM 1788 O O . PRO A 1 121 ? 32.955 58.890 13.311 1.00 31.70 121 PRO A O 1
ATOM 1799 N N . GLY A 1 122 ? 31.545 57.612 14.381 1.00 28.02 122 GLY A N 1
ATOM 1800 C CA . GLY A 1 122 ? 32.182 58.298 15.530 1.00 32.39 122 GLY A CA 1
ATOM 1801 C C . GLY A 1 122 ? 33.430 57.664 16.090 1.00 31.69 122 GLY A C 1
ATOM 1802 O O . GLY A 1 122 ? 34.000 58.097 17.109 1.00 37.87 122 GLY A O 1
ATOM 1806 N N . LEU A 1 123 ? 33.945 56.637 15.425 1.00 27.04 123 LEU A N 1
ATOM 1807 C CA . LEU A 1 123 ? 34.852 55.750 16.119 1.00 25.72 123 LEU A CA 1
ATOM 1808 C C . LEU A 1 123 ? 36.290 55.995 15.652 1.00 26.75 123 LEU A C 1
ATOM 1809 O O . LEU A 1 123 ? 36.453 56.093 14.444 1.00 28.56 123 LEU A O 1
ATOM 1825 N N . LYS A 1 124 ? 37.194 55.929 16.616 1.00 27.91 124 LYS A N 1
ATOM 1826 C CA . LYS A 1 124 ? 38.625 55.959 16.272 1.00 27.25 124 LYS A CA 1
ATOM 1827 C C . LYS A 1 124 ? 39.113 54.537 16.024 1.00 26.32 124 LYS A C 1
ATOM 1828 O O . LYS A 1 124 ? 38.974 53.622 16.836 1.00 32.21 124 LYS A O 1
ATOM 1847 N N . LEU A 1 125 ? 39.392 54.296 14.735 1.00 22.08 125 LEU A N 1
ATOM 1848 C CA . LEU A 1 125 ? 39.784 52.961 14.293 1.00 19.60 125 LEU A CA 1
ATOM 1849 C C . LEU A 1 125 ? 41.276 52.828 14.174 1.00 17.52 125 LEU A C 1
ATOM 1850 O O . LEU A 1 125 ? 41.893 53.795 13.709 1.00 19.19 125 LEU A O 1
ATOM 1866 N N . PRO A 1 126 ? 41.899 51.762 14.608 1.00 19.25 126 PRO A N 1
ATOM 1867 C CA . PRO A 1 126 ? 43.363 51.618 14.506 1.00 17.75 126 PRO A CA 1
ATOM 1868 C C . PRO A 1 126 ? 43.799 51.224 13.105 1.00 17.12 126 PRO A C 1
ATOM 1869 O O . PRO A 1 126 ? 43.085 50.592 12.322 1.00 18.48 126 PRO A O 1
ATOM 1880 N N . SER A 1 127 ? 45.071 51.511 12.843 1.00 17.86 127 SER A N 1
ATOM 1881 C CA . SER A 1 127 ? 45.727 51.127 11.600 1.00 19.00 127 SER A CA 1
ATOM 1882 C C . SER A 1 127 ? 46.321 49.730 11.696 1.00 20.42 127 SER A C 1
ATOM 1883 O O . SER A 1 127 ? 47.537 49.628 11.488 1.00 27.97 127 SER A O 1
ATOM 1891 N N . GLN A 1 128 ? 45.532 48.772 12.109 1.00 17.99 128 GLN A N 1
ATOM 1892 C CA . GLN A 1 128 ? 45.830 47.407 12.429 1.00 15.72 128 GLN A CA 1
ATOM 1893 C C . GLN A 1 128 ? 45.439 46.538 11.244 1.00 14.53 128 GLN A C 1
ATOM 1894 O O . GLN A 1 128 ? 44.298 46.641 10.732 1.00 15.50 128 GLN A O 1
ATOM 1908 N N . ASN A 1 129 ? 46.370 45.685 10.852 1.00 15.31 129 ASN A N 1
ATOM 1909 C CA . ASN A 1 129 ? 46.009 44.699 9.828 1.00 14.06 129 ASN A CA 1
ATOM 1910 C C . ASN A 1 129 ? 44.838 43.816 10.287 1.00 12.53 129 ASN A C 1
ATOM 1911 O O . ASN A 1 129 ? 44.816 43.380 11.426 1.00 13.21 129 ASN A O 1
ATOM 1922 N N . ILE A 1 130 ? 43.910 43.569 9.330 1.00 11.97 130 ILE A N 1
ATOM 1923 C CA . ILE A 1 130 ? 42.870 42.581 9.625 1.00 10.61 130 ILE A CA 1
ATOM 1924 C C . ILE A 1 130 ? 43.441 41.194 9.401 1.00 10.71 130 ILE A C 1
ATOM 1925 O O . ILE A 1 130 ? 44.042 40.909 8.368 1.00 13.34 130 ILE A O 1
ATOM 1941 N N . ALA A 1 131 ? 43.296 40.306 10.398 1.00 10.53 131 ALA A N 1
ATOM 1942 C CA . ALA A 1 131 ? 43.704 38.925 10.300 1.00 10.64 131 ALA A CA 1
ATOM 1943 C C . ALA A 1 131 ? 42.435 38.083 10.199 1.00 9.25 131 ALA A C 1
ATOM 1944 O O . ALA A 1 131 ? 41.756 37.852 11.186 1.00 10.12 131 ALA A O 1
ATOM 1951 N N . VAL A 1 132 ? 42.074 37.692 8.988 1.00 8.98 132 VAL A N 1
ATOM 1952 C CA . VAL A 1 132 ? 40.837 36.934 8.759 1.00 8.11 132 VAL A CA 1
ATOM 1953 C C . VAL A 1 132 ? 41.034 35.499 9.255 1.00 8.14 132 VAL A C 1
ATOM 1954 O O . VAL A 1 132 ? 42.025 34.872 8.905 1.00 10.34 132 VAL A O 1
ATOM 1967 N N . VAL A 1 133 ? 40.047 34.990 9.956 1.00 7.55 133 VAL A N 1
ATOM 1968 C CA . VAL A 1 133 ? 39.993 33.618 10.427 1.00 7.22 133 VAL A CA 1
ATOM 1969 C C . VAL A 1 133 ? 38.725 32.991 9.926 1.00 6.42 133 VAL A C 1
ATOM 1970 O O . VAL A 1 133 ? 37.635 33.574 9.957 1.00 7.24 133 VAL A O 1
ATOM 1983 N N . ARG A 1 134 ? 38.845 31.738 9.456 1.00 6.81 134 ARG A N 1
ATOM 1984 C CA . ARG A 1 134 ? 37.740 30.966 8.921 1.00 6.40 134 ARG A CA 1
ATOM 1985 C C . ARG A 1 134 ? 37.891 29.534 9.369 1.00 6.03 134 ARG A C 1
ATOM 1986 O O . ARG A 1 134 ? 38.887 29.165 10.016 1.00 7.32 134 ARG A O 1
ATOM 2007 N N . ARG A 1 135 ? 36.943 28.656 9.053 1.00 6.31 135 ARG A N 1
ATOM 2008 C CA . ARG A 1 135 ? 37.033 27.265 9.500 1.00 6.12 135 ARG A CA 1
ATOM 2009 C C . ARG A 1 135 ? 37.918 26.416 8.550 1.00 7.21 135 ARG A C 1
ATOM 2010 O O . ARG A 1 135 ? 37.818 26.527 7.334 1.00 8.59 135 ARG A O 1
ATOM 2031 N N . ALA A 1 136 ? 38.707 25.588 9.171 1.00 7.01 136 ALA A N 1
ATOM 2032 C CA . ALA A 1 136 ? 39.475 24.563 8.489 1.00 8.62 136 ALA A CA 1
ATOM 2033 C C . ALA A 1 136 ? 38.645 23.303 8.187 1.00 8.39 136 ALA A C 1
ATOM 2034 O O . ALA A 1 136 ? 38.890 22.645 7.154 1.00 13.41 136 ALA A O 1
ATOM 2041 N N . ASP A 1 137 ? 37.780 22.955 9.052 1.00 7.87 137 ASP A N 1
ATOM 2042 C CA . ASP A 1 137 ? 36.957 21.757 8.990 1.00 7.12 137 ASP A CA 1
ATOM 2043 C C . ASP A 1 137 ? 35.637 22.005 8.313 1.00 6.96 137 ASP A C 1
ATOM 2044 O O . ASP A 1 137 ? 35.129 23.116 8.232 1.00 7.46 137 ASP A O 1
ATOM 2053 N N . GLY A 1 138 ? 35.018 20.909 7.843 1.00 7.05 138 GLY A N 1
ATOM 2054 C CA . GLY A 1 138 ? 33.724 20.980 7.185 1.00 6.86 138 GLY A CA 1
ATOM 2055 C C . GLY A 1 138 ? 32.649 21.379 8.211 1.00 6.26 138 GLY A C 1
ATOM 2056 O O . GLY A 1 138 ? 32.437 20.672 9.204 1.00 7.38 138 GLY A O 1
ATOM 2060 N N . SER A 1 139 ? 31.984 22.494 7.957 1.00 5.73 139 SER A N 1
ATOM 2061 C CA . SER A 1 139 ? 31.308 23.215 9.016 1.00 5.34 139 SER A CA 1
ATOM 2062 C C . SER A 1 139 ? 29.947 23.734 8.616 1.00 5.33 139 SER A C 1
ATOM 2063 O O . SER A 1 139 ? 29.800 24.463 7.604 1.00 5.94 139 SER A O 1
ATOM 2071 N N . GLY A 1 140 ? 28.981 23.489 9.467 1.00 5.64 140 GLY A N 1
ATOM 2072 C CA . GLY A 1 140 ? 27.658 24.090 9.324 1.00 5.63 140 GLY A CA 1
ATOM 2073 C C . GLY A 1 140 ? 27.651 25.579 9.622 1.00 5.44 140 GLY A C 1
ATOM 2074 O O . GLY A 1 140 ? 26.865 26.323 9.013 1.00 6.00 140 GLY A O 1
ATOM 2078 N N . THR A 1 141 ? 28.509 26.021 10.514 1.00 5.22 141 THR A N 1
ATOM 2079 C CA . THR A 1 141 ? 28.645 27.457 10.758 1.00 5.58 141 THR A CA 1
ATOM 2080 C C . THR A 1 141 ? 29.169 28.132 9.475 1.00 5.34 141 THR A C 1
ATOM 2081 O O . THR A 1 141 ? 28.705 29.185 9.080 1.00 5.72 141 THR A O 1
ATOM 2092 N N . SER A 1 142 ? 30.138 27.479 8.817 1.00 5.43 142 SER A N 1
ATOM 2093 C CA . SER A 1 142 ? 30.575 27.996 7.519 1.00 5.63 142 SER A CA 1
ATOM 2094 C C . SER A 1 142 ? 29.441 27.989 6.511 1.00 5.67 142 SER A C 1
ATOM 2095 O O . SER A 1 142 ? 29.321 28.953 5.715 1.00 6.08 142 SER A O 1
ATOM 2103 N N . PHE A 1 143 ? 28.606 26.968 6.500 1.00 5.74 143 PHE A N 1
ATOM 2104 C CA . PHE A 1 143 ? 27.482 26.927 5.575 1.00 6.12 143 PHE A CA 1
ATOM 2105 C C . PHE A 1 143 ? 26.551 28.119 5.824 1.00 5.83 143 PHE A C 1
ATOM 2106 O O . PHE A 1 143 ? 26.149 28.801 4.878 1.00 6.81 143 PHE A O 1
ATOM 2123 N N . VAL A 1 144 ? 26.212 28.391 7.079 1.00 5.76 144 VAL A N 1
ATOM 2124 C CA . VAL A 1 144 ? 25.346 29.522 7.407 1.00 6.29 144 VAL A CA 1
ATOM 2125 C C . VAL A 1 144 ? 26.039 30.836 7.029 1.00 5.69 144 VAL A C 1
ATOM 2126 O O . VAL A 1 144 ? 25.397 31.716 6.433 1.00 6.36 144 VAL A O 1
ATOM 2139 N N . PHE A 1 145 ? 27.290 30.966 7.391 1.00 5.67 145 PHE A N 1
ATOM 2140 C CA . PHE A 1 145 ? 28.006 32.210 7.192 1.00 5.59 145 PHE A CA 1
ATOM 2141 C C . PHE A 1 145 ? 28.125 32.527 5.690 1.00 5.83 145 PHE A C 1
ATOM 2142 O O . PHE A 1 145 ? 27.913 33.666 5.244 1.00 6.66 145 PHE A O 1
ATOM 2159 N N . THR A 1 146 ? 28.540 31.534 4.903 1.00 6.36 146 THR A N 1
ATOM 2160 C CA . THR A 1 146 ? 28.668 31.736 3.458 1.00 6.89 146 THR A CA 1
ATOM 2161 C C . THR A 1 146 ? 27.314 31.856 2.785 1.00 7.28 146 THR A C 1
ATOM 2162 O O . THR A 1 146 ? 27.227 32.620 1.796 1.00 9.16 146 THR A O 1
ATOM 2173 N N . SER A 1 147 ? 26.275 31.227 3.304 1.00 7.36 147 SER A N 1
ATOM 2174 C CA . SER A 1 147 ? 24.933 31.452 2.807 1.00 7.79 147 SER A CA 1
ATOM 2175 C C . SER A 1 147 ? 24.571 32.929 2.960 1.00 7.55 147 SER A C 1
ATOM 2176 O O . SER A 1 147 ? 24.000 33.559 2.058 1.00 8.66 147 SER A O 1
ATOM 2184 N N . TYR A 1 148 ? 24.896 33.488 4.118 1.00 7.04 148 TYR A N 1
ATOM 2185 C CA . TYR A 1 148 ? 24.664 34.913 4.365 1.00 7.28 148 TYR A CA 1
ATOM 2186 C C . TYR A 1 148 ? 25.487 35.788 3.422 1.00 7.19 148 TYR A C 1
ATOM 2187 O O . TYR A 1 148 ? 24.959 36.687 2.760 1.00 7.81 148 TYR A O 1
ATOM 2205 N N . LEU A 1 149 ? 26.800 35.522 3.349 1.00 6.95 149 LEU A N 1
ATOM 2206 C CA . LEU A 1 149 ? 27.622 36.350 2.487 1.00 7.28 149 LEU A CA 1
ATOM 2207 C C . LEU A 1 149 ? 27.151 36.371 1.051 1.00 7.86 149 LEU A C 1
ATOM 2208 O O . LEU A 1 149 ? 27.203 37.391 0.392 1.00 8.62 149 LEU A O 1
ATOM 2224 N N . ALA A 1 150 ? 26.703 35.211 0.554 1.00 7.94 150 ALA A N 1
ATOM 2225 C CA . ALA A 1 150 ? 26.210 35.165 -0.837 1.00 8.62 150 ALA A CA 1
ATOM 2226 C C . ALA A 1 150 ? 25.027 36.044 -1.051 1.00 8.92 150 ALA A C 1
ATOM 2227 O O . ALA A 1 150 ? 24.798 36.506 -2.203 1.00 10.15 150 ALA A O 1
ATOM 2234 N N . LYS A 1 151 ? 24.191 36.297 -0.043 1.00 8.48 151 LYS A N 1
ATOM 2235 C CA . LYS A 1 151 ? 23.047 37.173 -0.180 1.00 8.90 151 LYS A CA 1
ATOM 2236 C C . LYS A 1 151 ? 23.442 38.647 -0.266 1.00 8.98 151 LYS A C 1
ATOM 2237 O O . LYS A 1 151 ? 22.667 39.438 -0.770 1.00 11.51 151 LYS A O 1
ATOM 2256 N N . VAL A 1 152 ? 24.521 39.016 0.394 1.00 8.77 152 VAL A N 1
ATOM 2257 C CA . VAL A 1 152 ? 24.879 40.409 0.622 1.00 8.27 152 VAL A CA 1
ATOM 2258 C C . VAL A 1 152 ? 26.113 40.862 -0.132 1.00 8.45 152 VAL A C 1
ATOM 2259 O O . VAL A 1 152 ? 26.446 42.082 -0.080 1.00 10.12 152 VAL A O 1
ATOM 2272 N N . ASN A 1 153 ? 26.810 39.988 -0.800 1.00 8.13 153 ASN A N 1
ATOM 2273 C CA . ASN A 1 153 ? 28.017 40.399 -1.521 1.00 8.49 153 ASN A CA 1
ATOM 2274 C C . ASN A 1 153 ? 28.046 39.548 -2.772 1.00 8.65 153 ASN A C 1
ATOM 2275 O O . ASN A 1 153 ? 28.291 38.321 -2.760 1.00 9.31 153 ASN A O 1
ATOM 2286 N N . GLU A 1 154 ? 27.806 40.222 -3.937 1.00 9.80 154 GLU A N 1
ATOM 2287 C CA . GLU A 1 154 ? 27.685 39.519 -5.184 1.00 10.84 154 GLU A CA 1
ATOM 2288 C C . GLU A 1 154 ? 29.013 38.886 -5.621 1.00 9.91 154 GLU A C 1
ATOM 2289 O O . GLU A 1 154 ? 29.057 37.790 -6.212 1.00 10.33 154 GLU A O 1
ATOM 2301 N N . GLU A 1 155 ? 30.096 39.597 -5.357 1.00 9.92 155 GLU A N 1
ATOM 2302 C CA . GLU A 1 155 ? 31.390 39.027 -5.700 1.00 9.75 155 GLU A CA 1
ATOM 2303 C C . GLU A 1 155 ? 31.646 37.719 -4.946 1.00 9.45 155 GLU A C 1
ATOM 2304 O O . GLU A 1 155 ? 32.133 36.729 -5.529 1.00 10.40 155 GLU A O 1
ATOM 2316 N N . TRP A 1 156 ? 31.283 37.700 -3.666 1.00 9.00 156 TRP A N 1
ATOM 2317 C CA . TRP A 1 156 ? 31.366 36.449 -2.912 1.00 9.04 156 TRP A CA 1
ATOM 2318 C C . TRP A 1 156 ? 30.487 35.380 -3.527 1.00 8.99 156 TRP A C 1
ATOM 2319 O O . TRP A 1 156 ? 30.902 34.242 -3.741 1.00 9.59 156 TRP A O 1
ATOM 2340 N N . LYS A 1 157 ? 29.226 35.719 -3.781 1.00 9.32 157 LYS A N 1
ATOM 2341 C CA . LYS A 1 157 ? 28.275 34.769 -4.363 1.00 10.39 157 LYS A CA 1
ATOM 2342 C C . LYS A 1 157 ? 28.873 34.104 -5.622 1.00 10.69 157 LYS A C 1
ATOM 2343 O O . LYS A 1 157 ? 28.831 32.878 -5.781 1.00 12.30 157 LYS A O 1
ATOM 2362 N N . ASN A 1 158 ? 29.417 34.960 -6.500 1.00 10.52 158 ASN A N 1
ATOM 2363 C CA . ASN A 1 158 ? 29.853 34.455 -7.817 1.00 12.58 158 ASN A CA 1
ATOM 2364 C C . ASN A 1 158 ? 31.203 33.780 -7.821 1.00 12.69 158 ASN A C 1
ATOM 2365 O O . ASN A 1 158 ? 31.460 33.058 -8.756 1.00 19.44 158 ASN A O 1
ATOM 2376 N N . ASN A 1 159 ? 32.053 34.100 -6.863 1.00 12.08 159 ASN A N 1
ATOM 2377 C CA . ASN A 1 159 ? 33.389 33.559 -6.903 1.00 12.09 159 ASN A CA 1
ATOM 2378 C C . ASN A 1 159 ? 33.706 32.531 -5.853 1.00 13.44 159 ASN A C 1
ATOM 2379 O O . ASN A 1 159 ? 34.673 31.788 -6.004 1.00 20.51 159 ASN A O 1
ATOM 2390 N N . VAL A 1 160 ? 33.022 32.565 -4.715 1.00 10.52 160 VAL A N 1
ATOM 2391 C CA . VAL A 1 160 ? 33.285 31.650 -3.610 1.00 9.78 160 VAL A CA 1
ATOM 2392 C C . VAL A 1 160 ? 32.079 30.769 -3.360 1.00 9.41 160 VAL A C 1
ATOM 2393 O O . VAL A 1 160 ? 32.174 29.542 -3.231 1.00 10.02 160 VAL A O 1
ATOM 2406 N N . GLY A 1 161 ? 30.892 31.383 -3.310 1.00 9.69 161 GLY A N 1
ATOM 2407 C CA . GLY A 1 161 ? 29.669 30.656 -3.136 1.00 9.89 161 GLY A CA 1
ATOM 2408 C C . GLY A 1 161 ? 29.416 30.239 -1.700 1.00 8.59 161 GLY A C 1
ATOM 2409 O O . GLY A 1 161 ? 29.929 30.800 -0.740 1.00 9.69 161 GLY A O 1
ATOM 2413 N N . THR A 1 162 ? 28.575 29.234 -1.590 1.00 8.94 162 THR A N 1
ATOM 2414 C CA . THR A 1 162 ? 28.067 28.754 -0.322 1.00 8.80 162 THR A CA 1
ATOM 2415 C C . THR A 1 162 ? 28.526 27.332 -0.126 1.00 8.97 162 THR A C 1
ATOM 2416 O O . THR A 1 162 ? 28.496 26.545 -1.059 1.00 14.65 162 THR A O 1
ATOM 2434 N N . GLY A 1 163 ? 28.900 26.960 1.074 1.00 8.12 163 GLY A N 1
ATOM 2435 C CA . GLY A 1 163 ? 29.231 25.607 1.345 1.00 8.47 163 GLY A CA 1
ATOM 2436 C C . GLY A 1 163 ? 29.649 25.435 2.799 1.00 7.32 163 GLY A C 1
ATOM 2437 O O . GLY A 1 163 ? 29.994 26.385 3.505 1.00 7.36 163 GLY A O 1
ATOM 2441 N N . SER A 1 164 ? 29.670 24.163 3.200 1.00 7.54 164 SER A N 1
ATOM 2442 C CA . SER A 1 164 ? 30.313 23.777 4.442 1.00 6.57 164 SER A CA 1
ATOM 2443 C C . SER A 1 164 ? 31.811 23.824 4.358 1.00 6.58 164 SER A C 1
ATOM 2444 O O . SER A 1 164 ? 32.486 23.924 5.378 1.00 6.83 164 SER A O 1
ATOM 2452 N N . THR A 1 165 ? 32.341 23.765 3.130 1.00 7.04 165 THR A N 1
ATOM 2453 C CA . THR A 1 165 ? 33.710 23.951 2.777 1.00 7.31 165 THR A CA 1
ATOM 2454 C C . THR A 1 165 ? 33.695 24.810 1.489 1.00 7.82 165 THR A C 1
ATOM 2455 O O . THR A 1 165 ? 32.901 24.478 0.620 1.00 8.26 165 THR A O 1
ATOM 2466 N N . VAL A 1 166 ? 34.527 25.806 1.415 1.00 7.76 166 VAL A N 1
ATOM 2467 C CA . VAL A 1 166 ? 34.663 26.634 0.199 1.00 7.65 166 VAL A CA 1
ATOM 2468 C C . VAL A 1 166 ? 36.141 26.924 -0.002 1.00 7.95 166 VAL A C 1
ATOM 2469 O O . VAL A 1 166 ? 36.990 26.646 0.866 1.00 8.83 166 VAL A O 1
ATOM 2482 N N . LYS A 1 167 ? 36.464 27.543 -1.117 1.00 8.36 167 LYS A N 1
ATOM 2483 C CA . LYS A 1 167 ? 37.800 27.987 -1.424 1.00 8.87 167 LYS A CA 1
ATOM 2484 C C . LYS A 1 167 ? 37.961 29.406 -0.880 1.00 8.29 167 LYS A C 1
ATOM 2485 O O . LYS A 1 167 ? 37.614 30.405 -1.510 1.00 10.41 167 LYS A O 1
ATOM 2504 N N . TRP A 1 168 ? 38.407 29.528 0.345 1.00 8.40 168 TRP A N 1
ATOM 2505 C CA . TRP A 1 168 ? 38.474 30.825 1.033 1.00 8.18 168 TRP A CA 1
ATOM 2506 C C . TRP A 1 168 ? 39.469 31.723 0.316 1.00 8.39 168 TRP A C 1
ATOM 2507 O O . TRP A 1 168 ? 40.609 31.304 0.125 1.00 10.14 168 TRP A O 1
ATOM 2528 N N . PRO A 1 169 ? 39.080 32.957 -0.035 1.00 9.06 169 PRO A N 1
ATOM 2529 C CA . PRO A 1 169 ? 40.071 33.852 -0.650 1.00 10.25 169 PRO A CA 1
ATOM 2530 C C . PRO A 1 169 ? 41.256 34.192 0.229 1.00 10.11 169 PRO A C 1
ATOM 2531 O O . PRO A 1 169 ? 42.329 34.484 -0.277 1.00 12.47 169 PRO A O 1
ATOM 2542 N N . ILE A 1 170 ? 41.024 34.265 1.525 1.00 9.80 170 ILE A N 1
ATOM 2543 C CA . ILE A 1 170 ? 42.061 34.692 2.469 1.00 11.11 170 ILE A CA 1
ATOM 2544 C C . ILE A 1 170 ? 41.645 34.065 3.816 1.00 11.96 170 ILE A C 1
ATOM 2545 O O . ILE A 1 170 ? 40.498 33.772 4.053 1.00 14.60 170 ILE A O 1
ATOM 2561 N N . GLY A 1 171 ? 42.596 33.972 4.721 1.00 14.68 171 GLY A N 1
ATOM 2562 C CA . GLY A 1 171 ? 42.124 33.615 6.095 1.00 16.12 171 GLY A CA 1
ATOM 2563 C C . GLY A 1 171 ? 42.779 32.354 6.606 1.00 13.09 171 GLY A C 1
ATOM 2564 O O . GLY A 1 171 ? 42.851 31.324 5.973 1.00 12.91 171 GLY A O 1
ATOM 2568 N N . LEU A 1 172 ? 43.140 32.409 7.818 1.00 8.46 172 LEU A N 1
ATOM 2569 C CA . LEU A 1 172 ? 43.717 31.276 8.512 1.00 8.03 172 LEU A CA 1
ATOM 2570 C C . LEU A 1 172 ? 42.644 30.319 8.928 1.00 7.58 172 LEU A C 1
ATOM 2571 O O . LEU A 1 172 ? 41.540 30.729 9.228 1.00 9.42 172 LEU A O 1
ATOM 2587 N N . GLY A 1 173 ? 42.963 29.028 8.937 1.00 7.84 173 GLY A N 1
ATOM 2588 C CA . GLY A 1 173 ? 42.021 28.003 9.282 1.00 7.86 173 GLY A CA 1
ATOM 2589 C C . GLY A 1 173 ? 42.004 27.602 10.720 1.00 8.20 173 GLY A C 1
ATOM 2590 O O . GLY A 1 173 ? 43.050 27.161 11.245 1.00 9.59 173 GLY A O 1
ATOM 2594 N N . GLY A 1 174 ? 40.882 27.723 11.381 1.00 7.75 174 GLY A N 1
ATOM 2595 C CA . GLY A 1 174 ? 40.669 27.276 12.757 1.00 7.98 174 GLY A CA 1
ATOM 2596 C C . GLY A 1 174 ? 39.786 26.047 12.750 1.00 6.99 174 GLY A C 1
ATOM 2597 O O . GLY A 1 174 ? 38.834 25.946 11.986 1.00 7.87 174 GLY A O 1
ATOM 2601 N N . LYS A 1 175 ? 40.086 25.113 13.647 1.00 6.85 175 LYS A N 1
ATOM 2602 C CA . LYS A 1 175 ? 39.321 23.871 13.763 1.00 6.54 175 LYS A CA 1
ATOM 2603 C C . LYS A 1 175 ? 38.196 24.021 14.779 1.00 6.56 175 LYS A C 1
ATOM 2604 O O . LYS A 1 175 ? 38.473 24.235 15.972 1.00 6.84 175 LYS A O 1
ATOM 2623 N N . GLY A 1 176 ? 36.962 23.929 14.316 1.00 6.24 176 GLY A N 1
ATOM 2624 C CA . GLY A 1 176 ? 35.802 24.087 15.168 1.00 6.36 176 GLY A CA 1
ATOM 2625 C C . GLY A 1 176 ? 35.566 25.561 15.511 1.00 5.67 176 GLY A C 1
ATOM 2626 O O . GLY A 1 176 ? 36.382 26.435 15.336 1.00 6.21 176 GLY A O 1
ATOM 2630 N N . ASN A 1 177 ? 34.367 25.780 16.080 1.00 5.77 177 ASN A N 1
ATOM 2631 C CA . ASN A 1 177 ? 34.083 27.056 16.699 1.00 6.07 177 ASN A CA 1
ATOM 2632 C C . ASN A 1 177 ? 35.158 27.394 17.755 1.00 6.34 177 ASN A C 1
ATOM 2633 O O . ASN A 1 177 ? 35.566 28.551 17.874 1.00 7.43 177 ASN A O 1
ATOM 2644 N N . ASP A 1 178 ? 35.551 26.431 18.548 1.00 6.87 178 ASP A N 1
ATOM 2645 C CA . ASP A 1 178 ? 36.566 26.681 19.566 1.00 8.43 178 ASP A CA 1
ATOM 2646 C C . ASP A 1 178 ? 37.868 27.119 18.948 1.00 6.96 178 ASP A C 1
ATOM 2647 O O . ASP A 1 178 ? 38.569 27.981 19.504 1.00 7.97 178 ASP A O 1
ATOM 2656 N N . GLY A 1 179 ? 38.265 26.536 17.810 1.00 6.98 179 GLY A N 1
ATOM 2657 C CA . GLY A 1 179 ? 39.476 26.912 17.179 1.00 7.70 179 GLY A CA 1
ATOM 2658 C C . GLY A 1 179 ? 39.479 28.352 16.692 1.00 6.99 179 GLY A C 1
ATOM 2659 O O . GLY A 1 179 ? 40.450 29.077 16.828 1.00 8.44 179 GLY A O 1
ATOM 2663 N N . ILE A 1 180 ? 38.376 28.780 16.099 1.00 6.89 180 ILE A N 1
ATOM 2664 C CA . ILE A 1 180 ? 38.283 30.182 15.692 1.00 6.69 180 ILE A CA 1
ATOM 2665 C C . ILE A 1 180 ? 38.354 31.080 16.930 1.00 6.52 180 ILE A C 1
ATOM 2666 O O . ILE A 1 180 ? 39.069 32.075 16.892 1.00 7.25 180 ILE A O 1
ATOM 2682 N N . ALA A 1 181 ? 37.623 30.753 17.983 1.00 6.75 181 ALA A N 1
ATOM 2683 C CA . ALA A 1 181 ? 37.693 31.601 19.177 1.00 7.33 181 ALA A CA 1
ATOM 2684 C C . ALA A 1 181 ? 39.119 31.726 19.701 1.00 7.23 181 ALA A C 1
ATOM 2685 O O . ALA A 1 181 ? 39.543 32.801 20.090 1.00 8.19 181 ALA A O 1
ATOM 2692 N N . ALA A 1 182 ? 39.868 30.635 19.703 1.00 7.74 182 ALA A N 1
ATOM 2693 C CA . ALA A 1 182 ? 41.227 30.661 20.166 1.00 7.73 182 ALA A CA 1
ATOM 2694 C C . ALA A 1 182 ? 42.125 31.513 19.265 1.00 7.73 182 ALA A C 1
ATOM 2695 O O . ALA A 1 182 ? 43.009 32.210 19.751 1.00 8.49 182 ALA A O 1
ATOM 2702 N N . PHE A 1 183 ? 41.928 31.446 17.961 1.00 7.50 183 PHE A N 1
ATOM 2703 C CA . PHE A 1 183 ? 42.701 32.242 17.027 1.00 8.51 183 PHE A CA 1
ATOM 2704 C C . PHE A 1 183 ? 42.398 33.720 17.264 1.00 7.89 183 PHE A C 1
ATOM 2705 O O . PHE A 1 183 ? 43.316 34.542 17.288 1.00 8.70 183 PHE A O 1
ATOM 2722 N N . VAL A 1 184 ? 41.132 34.070 17.431 1.00 7.86 184 VAL A N 1
ATOM 2723 C CA . VAL A 1 184 ? 40.804 35.483 17.629 1.00 8.69 184 VAL A CA 1
ATOM 2724 C C . VAL A 1 184 ? 41.494 35.996 18.904 1.00 9.30 184 VAL A C 1
ATOM 2725 O O . VAL A 1 184 ? 42.032 37.102 18.935 1.00 10.85 184 VAL A O 1
ATOM 2738 N N . GLN A 1 185 ? 41.469 35.211 19.976 1.00 9.29 185 GLN A N 1
ATOM 2739 C CA . GLN A 1 185 ? 42.106 35.624 21.210 1.00 10.25 185 GLN A CA 1
ATOM 2740 C C . GLN A 1 185 ? 43.589 35.860 21.044 1.00 9.78 185 GLN A C 1
ATOM 2741 O O . GLN A 1 185 ? 44.119 36.808 21.647 1.00 12.39 185 GLN A O 1
ATOM 2755 N N . ARG A 1 186 ? 44.251 35.075 20.226 1.00 10.02 186 ARG A N 1
ATOM 2756 C CA . ARG A 1 186 ? 45.721 35.116 20.165 1.00 10.45 186 ARG A CA 1
ATOM 2757 C C . ARG A 1 186 ? 46.221 36.079 19.135 1.00 10.36 186 ARG A C 1
ATOM 2758 O O . ARG A 1 186 ? 47.428 36.394 19.154 1.00 13.16 186 ARG A O 1
ATOM 2779 N N . LEU A 1 187 ? 45.363 36.612 18.267 1.00 9.71 187 LEU A N 1
ATOM 2780 C CA . LEU A 1 187 ? 45.811 37.417 17.143 1.00 10.27 187 LEU A CA 1
ATOM 2781 C C . LEU A 1 187 ? 45.241 38.829 17.176 1.00 9.63 187 LEU A C 1
ATOM 2782 O O . LEU A 1 187 ? 44.107 39.072 16.738 1.00 10.09 187 LEU A O 1
ATOM 2798 N N . PRO A 1 188 ? 46.060 39.800 17.559 1.00 10.88 188 PRO A N 1
ATOM 2799 C CA . PRO A 1 188 ? 45.647 41.186 17.386 1.00 11.27 188 PRO A CA 1
ATOM 2800 C C . PRO A 1 188 ? 45.209 41.456 15.942 1.00 10.60 188 PRO A C 1
ATOM 2801 O O . PRO A 1 188 ? 45.889 41.028 15.013 1.00 11.94 188 PRO A O 1
ATOM 2812 N N . GLY A 1 189 ? 44.091 42.095 15.769 1.00 10.51 189 GLY A N 1
ATOM 2813 C CA . GLY A 1 189 ? 43.507 42.380 14.498 1.00 10.71 189 GLY A CA 1
ATOM 2814 C C . GLY A 1 189 ? 42.639 41.295 13.924 1.00 9.69 189 GLY A C 1
ATOM 2815 O O . GLY A 1 189 ? 42.062 41.500 12.811 1.00 9.62 189 GLY A O 1
ATOM 2819 N N . ALA A 1 190 ? 42.424 40.194 14.603 1.00 8.89 190 ALA A N 1
ATOM 2820 C CA . ALA A 1 190 ? 41.606 39.125 14.058 1.00 8.59 190 ALA A CA 1
ATOM 2821 C C . ALA A 1 190 ? 40.147 39.488 13.916 1.00 7.61 190 ALA A C 1
ATOM 2822 O O . ALA A 1 190 ? 39.572 40.225 14.717 1.00 8.67 190 ALA A O 1
ATOM 2829 N N . ILE A 1 191 ? 39.536 38.806 12.954 1.00 7.38 191 ILE A N 1
ATOM 2830 C CA . ILE A 1 191 ? 38.095 38.648 12.826 1.00 7.06 191 ILE A CA 1
ATOM 2831 C C . ILE A 1 191 ? 37.810 37.188 12.526 1.00 6.80 191 ILE A C 1
ATOM 2832 O O . ILE A 1 191 ? 38.478 36.619 11.678 1.00 7.42 191 ILE A O 1
ATOM 2848 N N . GLY A 1 192 ? 36.853 36.602 13.218 1.00 6.74 192 GLY A N 1
ATOM 2849 C CA . GLY A 1 192 ? 36.451 35.229 12.953 1.00 6.72 192 GLY A CA 1
ATOM 2850 C C . GLY A 1 192 ? 35.003 35.038 13.259 1.00 6.05 192 GLY A C 1
ATOM 2851 O O . GLY A 1 192 ? 34.482 35.586 14.217 1.00 7.81 192 GLY A O 1
ATOM 2855 N N . TYR A 1 193 ? 34.323 34.201 12.455 1.00 6.00 193 TYR A N 1
ATOM 2856 C CA . TYR A 1 193 ? 32.920 33.940 12.685 1.00 5.66 193 TYR A CA 1
ATOM 2857 C C . TYR A 1 193 ? 32.778 32.749 13.632 1.00 5.98 193 TYR A C 1
ATOM 2858 O O . TYR A 1 193 ? 33.387 31.691 13.417 1.00 6.08 193 TYR A O 1
ATOM 2876 N N . VAL A 1 194 ? 31.938 32.939 14.642 1.00 5.64 194 VAL A N 1
ATOM 2877 C CA . VAL A 1 194 ? 31.664 31.890 15.637 1.00 5.64 194 VAL A CA 1
ATOM 2878 C C . VAL A 1 194 ? 30.238 31.971 16.053 1.00 5.58 194 VAL A C 1
ATOM 2879 O O . VAL A 1 194 ? 29.597 33.038 16.083 1.00 6.14 194 VAL A O 1
ATOM 2892 N N . GLU A 1 195 ? 29.691 30.835 16.511 1.00 5.62 195 GLU A N 1
ATOM 2893 C CA . GLU A 1 195 ? 28.405 30.904 17.198 1.00 5.33 195 GLU A CA 1
ATOM 2894 C C . GLU A 1 195 ? 28.597 31.729 18.477 1.00 5.46 195 GLU A C 1
ATOM 2895 O O . GLU A 1 195 ? 29.618 31.664 19.129 1.00 6.05 195 GLU A O 1
ATOM 2907 N N . TYR A 1 196 ? 27.570 32.529 18.806 1.00 5.62 196 TYR A N 1
ATOM 2908 C CA . TYR A 1 196 ? 27.666 33.567 19.842 1.00 5.63 196 TYR A CA 1
ATOM 2909 C C . TYR A 1 196 ? 28.235 33.088 21.150 1.00 6.66 196 TYR A C 1
ATOM 2910 O O . TYR A 1 196 ? 29.023 33.812 21.766 1.00 6.95 196 TYR A O 1
ATOM 2928 N N . ALA A 1 197 ? 27.831 31.897 21.634 1.00 6.49 197 ALA A N 1
ATOM 2929 C CA . ALA A 1 197 ? 28.361 31.430 22.923 1.00 6.89 197 ALA A CA 1
ATOM 2930 C C . ALA A 1 197 ? 29.849 31.368 22.925 1.00 7.17 197 ALA A C 1
ATOM 2931 O O . ALA A 1 197 ? 30.501 31.546 23.996 1.00 8.81 197 ALA A O 1
ATOM 2938 N N . TYR A 1 198 ? 30.499 31.055 21.815 1.00 6.51 198 TYR A N 1
ATOM 2939 C CA . TYR A 1 198 ? 31.930 30.987 21.759 1.00 7.29 198 TYR A CA 1
ATOM 2940 C C . TYR A 1 198 ? 32.625 32.347 21.856 1.00 8.04 198 TYR A C 1
ATOM 2941 O O . TYR A 1 198 ? 33.797 32.419 22.207 1.00 11.69 198 TYR A O 1
ATOM 2959 N N . ALA A 1 199 ? 31.906 33.409 21.507 1.00 7.22 199 ALA A N 1
ATOM 2960 C CA . ALA A 1 199 ? 32.432 34.756 21.759 1.00 7.73 199 ALA A CA 1
ATOM 2961 C C . ALA A 1 199 ? 32.193 35.111 23.226 1.00 7.88 199 ALA A C 1
ATOM 2962 O O . ALA A 1 199 ? 33.108 35.440 23.967 1.00 8.86 199 ALA A O 1
ATOM 2969 N N . LYS A 1 200 ? 30.946 35.036 23.673 1.00 9.25 200 LYS A N 1
ATOM 2970 C CA . LYS A 1 200 ? 30.565 35.517 24.976 1.00 9.85 200 LYS A CA 1
ATOM 2971 C C . LYS A 1 200 ? 31.317 34.754 26.047 1.00 9.79 200 LYS A C 1
ATOM 2972 O O . LYS A 1 200 ? 31.887 35.322 26.998 1.00 11.11 200 LYS A O 1
ATOM 2991 N N . GLN A 1 201 ? 31.296 33.431 25.993 1.00 10.21 201 GLN A N 1
ATOM 2992 C CA . GLN A 1 201 ? 31.867 32.610 27.066 1.00 11.58 201 GLN A CA 1
ATOM 2993 C C . GLN A 1 201 ? 33.381 32.706 27.103 1.00 10.74 201 GLN A C 1
ATOM 2994 O O . GLN A 1 201 ? 33.988 32.371 28.137 1.00 14.59 201 GLN A O 1
ATOM 3008 N N . ASN A 1 202 ? 34.028 33.157 26.036 1.00 10.10 202 ASN A N 1
ATOM 3009 C CA . ASN A 1 202 ? 35.461 33.377 25.960 1.00 9.98 202 ASN A CA 1
ATOM 3010 C C . ASN A 1 202 ? 35.803 34.848 26.119 1.00 10.14 202 ASN A C 1
ATOM 3011 O O . ASN A 1 202 ? 36.987 35.194 25.923 1.00 11.33 202 ASN A O 1
ATOM 3022 N N . ASN A 1 203 ? 34.875 35.669 26.453 1.00 9.88 203 ASN A N 1
ATOM 3023 C CA . ASN A 1 203 ? 35.128 37.078 26.683 1.00 11.07 203 ASN A CA 1
ATOM 3024 C C . ASN A 1 203 ? 35.745 37.738 25.455 1.00 10.29 203 ASN A C 1
ATOM 3025 O O . ASN A 1 203 ? 36.584 38.607 25.591 1.00 14.06 203 ASN A O 1
ATOM 3036 N N . LEU A 1 204 ? 35.290 37.334 24.285 1.00 9.10 204 LEU A N 1
ATOM 3037 C CA . LEU A 1 204 ? 35.753 37.958 23.050 1.00 8.83 204 LEU A CA 1
ATOM 3038 C C . LEU A 1 204 ? 34.819 39.097 22.677 1.00 8.80 204 LEU A C 1
ATOM 3039 O O . LEU A 1 204 ? 33.586 39.005 22.763 1.00 9.98 204 LEU A O 1
ATOM 3055 N N . ALA A 1 205 ? 35.405 40.180 22.184 1.00 8.64 205 ALA A N 1
ATOM 3056 C CA . ALA A 1 205 ? 34.649 41.257 21.606 1.00 9.04 205 ALA A CA 1
ATOM 3057 C C . ALA A 1 205 ? 33.966 40.724 20.324 1.00 8.26 205 ALA A C 1
ATOM 3058 O O . ALA A 1 205 ? 34.505 39.884 19.616 1.00 9.13 205 ALA A O 1
ATOM 3065 N N . TYR A 1 206 ? 32.895 41.358 19.959 1.00 9.24 206 TYR A N 1
ATOM 3066 C CA . TYR A 1 206 ? 32.126 41.036 18.776 1.00 8.99 206 TYR A CA 1
ATOM 3067 C C . TYR A 1 206 ? 31.551 42.295 18.199 1.00 8.09 206 TYR A C 1
ATOM 3068 O O . TYR A 1 206 ? 31.496 43.355 18.849 1.00 9.44 206 TYR A O 1
ATOM 3086 N N . THR A 1 207 ? 31.100 42.231 16.952 1.00 8.04 207 THR A N 1
ATOM 3087 C CA . THR A 1 207 ? 30.509 43.378 16.269 1.00 8.09 207 THR A CA 1
ATOM 3088 C C . THR A 1 207 ? 29.001 43.339 16.339 1.00 7.96 207 THR A C 1
ATOM 3089 O O . THR A 1 207 ? 28.346 42.330 16.566 1.00 8.41 207 THR A O 1
ATOM 3100 N N . LYS A 1 208 ? 28.403 44.524 16.088 1.00 8.02 208 LYS A N 1
ATOM 3101 C CA . LYS A 1 208 ? 27.059 44.636 15.614 1.00 7.85 208 LYS A CA 1
ATOM 3102 C C . LYS A 1 208 ? 27.015 44.368 14.108 1.00 7.02 208 LYS A C 1
ATOM 3103 O O . LYS A 1 208 ? 28.045 44.448 13.435 1.00 8.03 208 LYS A O 1
ATOM 3122 N N . LEU A 1 209 ? 25.821 44.092 13.607 1.00 7.58 209 LEU A N 1
ATOM 3123 C CA . LEU A 1 209 ? 25.632 43.930 12.160 1.00 7.14 209 LEU A CA 1
ATOM 3124 C C . LEU A 1 209 ? 24.409 44.707 11.754 1.00 8.16 209 LEU A C 1
ATOM 3125 O O . LEU A 1 209 ? 23.472 44.962 12.531 1.00 13.12 209 LEU A O 1
ATOM 3141 N N . ILE A 1 210 ? 24.341 45.053 10.469 1.00 8.04 210 ILE A N 1
ATOM 3142 C CA . ILE A 1 210 ? 23.146 45.667 9.883 1.00 8.27 210 ILE A CA 1
ATOM 3143 C C . ILE A 1 210 ? 22.167 44.583 9.480 1.00 7.91 210 ILE A C 1
ATOM 3144 O O . ILE A 1 210 ? 22.502 43.597 8.813 1.00 8.66 210 ILE A O 1
ATOM 3160 N N . SER A 1 211 ? 20.926 44.736 9.927 1.00 8.44 211 SER A N 1
ATOM 3161 C CA . SER A 1 211 ? 19.878 43.765 9.649 1.00 8.58 211 SER A CA 1
ATOM 3162 C C . SER A 1 211 ? 19.483 43.846 8.181 1.00 8.79 211 SER A C 1
ATOM 3163 O O . SER A 1 211 ? 19.804 44.789 7.442 1.00 9.58 211 SER A O 1
ATOM 3171 N N . ALA A 1 212 ? 18.676 42.852 7.735 1.00 8.82 212 ALA A N 1
ATOM 3172 C CA . ALA A 1 212 ? 18.140 42.903 6.398 1.00 9.41 212 ALA A CA 1
ATOM 3173 C C . ALA A 1 212 ? 17.335 44.162 6.149 1.00 10.45 212 ALA A C 1
ATOM 3174 O O . ALA A 1 212 ? 17.335 44.704 5.026 1.00 11.84 212 ALA A O 1
ATOM 3181 N N . ASP A 1 213 ? 16.713 44.704 7.188 1.00 9.50 213 ASP A N 1
ATOM 3182 C CA . ASP A 1 213 ? 15.918 45.914 7.049 1.00 10.45 213 ASP A CA 1
ATOM 3183 C C . ASP A 1 213 ? 16.779 47.176 7.127 1.00 10.18 213 ASP A C 1
ATOM 3184 O O . ASP A 1 213 ? 16.240 48.276 6.943 1.00 13.52 213 ASP A O 1
ATOM 3193 N N . GLY A 1 214 ? 18.064 47.045 7.301 1.00 10.50 214 GLY A N 1
ATOM 3194 C CA . GLY A 1 214 ? 18.972 48.140 7.238 1.00 10.96 214 GLY A CA 1
ATOM 3195 C C . GLY A 1 214 ? 19.296 48.828 8.538 1.00 10.02 214 GLY A C 1
ATOM 3196 O O . GLY A 1 214 ? 19.812 49.945 8.523 1.00 12.89 214 GLY A O 1
ATOM 3200 N N . LYS A 1 215 ? 19.054 48.174 9.680 1.00 10.37 215 LYS A N 1
ATOM 3201 C CA . LYS A 1 215 ? 19.239 48.795 10.978 1.00 11.27 215 LYS A CA 1
ATOM 3202 C C . LYS A 1 215 ? 20.346 48.077 11.758 1.00 10.08 215 LYS A C 1
ATOM 3203 O O . LYS A 1 215 ? 20.473 46.859 11.682 1.00 9.85 215 LYS A O 1
ATOM 3222 N N . PRO A 1 216 ? 21.147 48.791 12.531 1.00 10.35 216 PRO A N 1
ATOM 3223 C CA . PRO A 1 216 ? 22.163 48.125 13.361 1.00 10.01 216 PRO A CA 1
ATOM 3224 C C . PRO A 1 216 ? 21.466 47.285 14.409 1.00 9.62 216 PRO A C 1
ATOM 3225 O O . PRO A 1 216 ? 20.533 47.762 15.081 1.00 12.32 216 PRO A O 1
ATOM 3243 N N . VAL A 1 217 ? 21.966 46.092 14.630 1.00 9.33 217 VAL A N 1
ATOM 3244 C CA . VAL A 1 217 ? 21.416 45.157 15.609 1.00 9.44 217 VAL A CA 1
ATOM 3245 C C . VAL A 1 217 ? 22.558 44.528 16.354 1.00 8.36 217 VAL A C 1
ATOM 3246 O O . VAL A 1 217 ? 23.627 44.222 15.851 1.00 8.83 217 VAL A O 1
ATOM 3259 N N . SER A 1 218 ? 22.303 44.319 17.655 1.00 8.92 218 SER A N 1
ATOM 3260 C CA . SER A 1 218 ? 23.204 43.565 18.527 1.00 8.97 218 SER A CA 1
ATOM 3261 C C . SER A 1 218 ? 22.828 42.077 18.526 1.00 7.94 218 SER A C 1
ATOM 3262 O O . SER A 1 218 ? 21.652 41.733 18.486 1.00 8.65 218 SER A O 1
ATOM 3270 N N . PRO A 1 219 ? 23.851 41.216 18.675 1.00 7.26 219 PRO A N 1
ATOM 3271 C CA . PRO A 1 219 ? 23.513 39.772 18.783 1.00 7.22 219 PRO A CA 1
ATOM 3272 C C . PRO A 1 219 ? 23.106 39.481 20.207 1.00 7.01 219 PRO A C 1
ATOM 3273 O O . PRO A 1 219 ? 23.833 39.704 21.164 1.00 7.92 219 PRO A O 1
ATOM 3284 N N . THR A 1 220 ? 21.876 39.029 20.357 1.00 6.51 220 THR A N 1
ATOM 3285 C CA . THR A 1 220 ? 21.309 38.619 21.633 1.00 6.38 220 THR A CA 1
ATOM 3286 C C . THR A 1 220 ? 20.404 37.439 21.360 1.00 6.11 220 THR A C 1
ATOM 3287 O O . THR A 1 220 ? 19.927 37.220 20.249 1.00 6.69 220 THR A O 1
ATOM 3298 N N . GLU A 1 221 ? 20.088 36.682 22.425 1.00 6.43 221 GLU A N 1
ATOM 3299 C CA . GLU A 1 221 ? 19.179 35.564 22.298 1.00 6.79 221 GLU A CA 1
ATOM 3300 C C . GLU A 1 221 ? 17.855 35.985 21.658 1.00 6.54 221 GLU A C 1
ATOM 3301 O O . GLU A 1 221 ? 17.331 35.317 20.761 1.00 7.26 221 GLU A O 1
ATOM 3313 N N . GLU A 1 222 ? 17.318 37.120 22.145 1.00 6.56 222 GLU A N 1
ATOM 3314 C CA . GLU A 1 222 ? 16.052 37.604 21.631 1.00 7.06 222 GLU A CA 1
ATOM 3315 C C . GLU A 1 222 ? 16.111 37.957 20.157 1.00 6.65 222 GLU A C 1
ATOM 3316 O O . GLU A 1 222 ? 15.150 37.774 19.443 1.00 7.08 222 GLU A O 1
ATOM 3328 N N . ASN A 1 223 ? 17.243 38.442 19.724 1.00 6.42 223 ASN A N 1
ATOM 3329 C CA . ASN A 1 223 ? 17.404 38.904 18.357 1.00 6.38 223 ASN A CA 1
ATOM 3330 C C . ASN A 1 223 ? 17.635 37.720 17.416 1.00 6.12 223 ASN A C 1
ATOM 3331 O O . ASN A 1 223 ? 17.291 37.775 16.234 1.00 6.48 223 ASN A O 1
ATOM 3342 N N . PHE A 1 224 ? 18.185 36.617 17.934 1.00 6.46 224 PHE A N 1
ATOM 3343 C CA . PHE A 1 224 ? 18.192 35.348 17.200 1.00 6.20 224 PHE A CA 1
ATOM 3344 C C . PHE A 1 224 ? 16.782 34.869 17.049 1.00 6.64 224 PHE A C 1
ATOM 3345 O O . PHE A 1 224 ? 16.317 34.481 15.965 1.00 7.34 224 PHE A O 1
ATOM 3362 N N . ALA A 1 225 ? 16.001 34.870 18.153 1.00 6.48 225 ALA A N 1
ATOM 3363 C CA . ALA A 1 225 ? 14.625 34.479 18.079 1.00 6.97 225 ALA A CA 1
ATOM 3364 C C . ALA A 1 225 ? 13.857 35.346 17.086 1.00 7.03 225 ALA A C 1
ATOM 3365 O O . ALA A 1 225 ? 13.024 34.863 16.311 1.00 7.60 225 ALA A O 1
ATOM 3372 N N . ASN A 1 226 ? 14.115 36.659 17.096 1.00 7.04 226 ASN A N 1
ATOM 3373 C CA . ASN A 1 226 ? 13.384 37.552 16.181 1.00 7.54 226 ASN A CA 1
ATOM 3374 C C . ASN A 1 226 ? 13.648 37.171 14.747 1.00 6.98 226 ASN A C 1
ATOM 3375 O O . ASN A 1 226 ? 12.724 37.266 13.904 1.00 7.56 226 ASN A O 1
ATOM 3386 N N . ALA A 1 227 ? 14.845 36.771 14.396 1.00 6.85 227 ALA A N 1
ATOM 3387 C CA . ALA A 1 227 ? 15.180 36.375 13.030 1.00 7.04 227 ALA A CA 1
ATOM 3388 C C . ALA A 1 227 ? 14.362 35.189 12.571 1.00 7.35 227 ALA A C 1
ATOM 3389 O O . ALA A 1 227 ? 14.274 34.992 11.348 1.00 8.86 227 ALA A O 1
ATOM 3396 N N .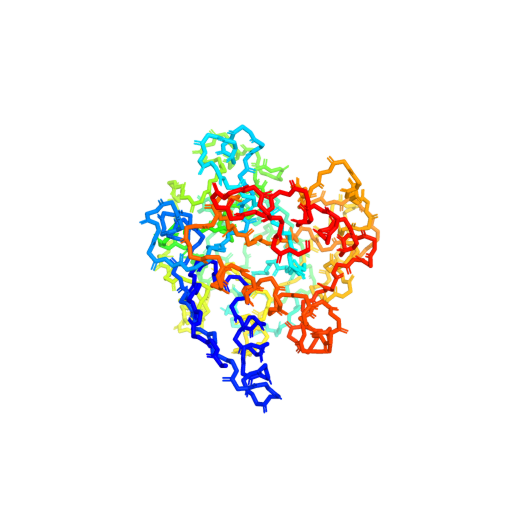 ALA A 1 228 ? 13.824 34.403 13.500 1.00 7.43 228 ALA A N 1
ATOM 3397 C CA . ALA A 1 228 ? 12.967 33.271 13.167 1.00 7.97 228 ALA A CA 1
ATOM 3398 C C . ALA A 1 228 ? 11.496 33.520 13.246 1.00 7.79 228 ALA A C 1
ATOM 3399 O O . ALA A 1 228 ? 10.715 32.606 12.968 1.00 8.81 228 ALA A O 1
ATOM 3406 N N . LYS A 1 229 ? 11.064 34.719 13.590 1.00 8.76 229 LYS A N 1
ATOM 3407 C CA . LYS A 1 229 ? 9.607 34.940 13.777 1.00 10.16 229 LYS A CA 1
ATOM 3408 C C . LYS A 1 229 ? 8.854 34.775 12.450 1.00 8.88 229 LYS A C 1
ATOM 3409 O O . LYS A 1 229 ? 7.619 34.469 12.540 1.00 10.15 229 LYS A O 1
ATOM 3428 N N . GLY A 1 230 ? 9.453 35.007 11.333 1.00 9.57 230 GLY A N 1
ATOM 3429 C CA . GLY A 1 230 ? 8.754 34.825 10.066 1.00 10.00 230 GLY A CA 1
ATOM 3430 C C . GLY A 1 230 ? 8.823 33.432 9.523 1.00 9.62 230 GLY A C 1
ATOM 3431 O O . GLY A 1 230 ? 8.360 33.194 8.419 1.00 11.45 230 GLY A O 1
ATOM 3435 N N . ALA A 1 231 ? 9.437 32.478 10.241 1.00 8.80 231 ALA A N 1
ATOM 3436 C CA . ALA A 1 231 ? 9.622 31.148 9.735 1.00 9.39 231 ALA A CA 1
ATOM 3437 C C . ALA A 1 231 ? 8.308 30.360 9.748 1.00 8.50 231 ALA A C 1
ATOM 3438 O O . ALA A 1 231 ? 7.698 30.205 10.791 1.00 9.72 231 ALA A O 1
ATOM 3445 N N . ASP A 1 232 ? 7.963 29.791 8.624 1.00 9.02 232 ASP A N 1
ATOM 3446 C CA . ASP A 1 232 ? 6.790 28.952 8.509 1.00 8.62 232 ASP A CA 1
ATOM 3447 C C . ASP A 1 232 ? 7.161 27.501 8.797 1.00 7.99 232 ASP A C 1
ATOM 3448 O O . ASP A 1 232 ? 7.234 26.635 7.903 1.00 8.29 232 ASP A O 1
ATOM 3457 N N . TRP A 1 233 ? 7.433 27.227 10.054 1.00 8.12 233 TRP A N 1
ATOM 3458 C CA . TRP A 1 233 ? 7.889 25.927 10.481 1.00 7.89 233 TRP A CA 1
ATOM 3459 C C . TRP A 1 233 ? 6.960 24.803 10.047 1.00 7.35 233 TRP A C 1
ATOM 3460 O O . TRP A 1 233 ? 7.422 23.682 9.818 1.00 8.36 233 TRP A O 1
ATOM 3481 N N . SER A 1 234 ? 5.651 25.066 9.957 1.00 7.73 234 SER A N 1
ATOM 3482 C CA . SER A 1 234 ? 4.708 24.034 9.561 1.00 8.69 234 SER A CA 1
ATOM 3483 C C . SER A 1 234 ? 5.105 23.418 8.206 1.00 8.84 234 SER A C 1
ATOM 3484 O O . SER A 1 234 ? 4.744 22.283 7.927 1.00 11.37 234 SER A O 1
ATOM 3496 N N . LYS A 1 235 ? 5.699 24.207 7.339 1.00 8.05 235 LYS A N 1
ATOM 3497 C CA . LYS A 1 235 ? 6.079 23.754 6.001 1.00 8.53 235 LYS A CA 1
ATOM 3498 C C . LYS A 1 235 ? 7.287 22.876 6.006 1.00 9.28 235 LYS A C 1
ATOM 3499 O O . LYS A 1 235 ? 7.403 21.912 5.216 1.00 11.51 235 LYS A O 1
ATOM 3518 N N . THR A 1 236 ? 8.310 23.193 6.806 1.00 8.47 236 THR A N 1
ATOM 3519 C CA . THR A 1 236 ? 9.534 22.446 6.848 1.00 8.25 236 THR A CA 1
ATOM 3520 C C . THR A 1 236 ? 10.329 22.905 8.062 1.00 7.60 236 THR A C 1
ATOM 3521 O O . THR A 1 236 ? 10.339 24.078 8.429 1.00 7.94 236 THR A O 1
ATOM 3532 N N . PHE A 1 237 ? 11.121 21.979 8.614 1.00 7.99 237 PHE A N 1
ATOM 3533 C CA . PHE A 1 237 ? 12.087 22.306 9.621 1.00 7.39 237 PHE A CA 1
ATOM 3534 C C . PHE A 1 237 ? 13.300 23.054 9.040 1.00 7.54 237 PHE A C 1
ATOM 3535 O O . PHE A 1 237 ? 14.046 23.680 9.805 1.00 7.55 237 PHE A O 1
ATOM 3552 N N . ALA A 1 238 ? 13.544 22.913 7.763 1.00 7.54 238 ALA A N 1
ATOM 3553 C CA . ALA A 1 238 ? 14.752 23.419 7.115 1.00 8.21 238 ALA A CA 1
ATOM 3554 C C . ALA A 1 238 ? 14.585 24.882 6.766 1.00 8.53 238 ALA A C 1
ATOM 3555 O O . ALA A 1 238 ? 14.569 25.329 5.627 1.00 11.79 238 ALA A O 1
ATOM 3562 N N . GLN A 1 239 ? 14.475 25.703 7.812 1.00 7.55 239 GLN A N 1
ATOM 3563 C CA . GLN A 1 239 ? 14.221 27.127 7.681 1.00 7.76 239 GLN A CA 1
ATOM 3564 C C . GLN A 1 239 ? 15.491 27.917 7.479 1.00 7.96 239 GLN A C 1
ATOM 3565 O O . GLN A 1 239 ? 16.445 27.770 8.233 1.00 9.48 239 GLN A O 1
ATOM 3579 N N . ASP A 1 240 ? 15.430 28.848 6.536 1.00 9.27 240 ASP A N 1
ATOM 3580 C CA . ASP A 1 240 ? 16.560 29.774 6.297 1.00 10.38 240 ASP A CA 1
ATOM 3581 C C . ASP A 1 240 ? 16.354 30.959 7.225 1.00 8.52 240 ASP A C 1
ATOM 3582 O O . ASP A 1 240 ? 15.328 31.686 7.164 1.00 10.30 240 ASP A O 1
ATOM 3591 N N . LEU A 1 241 ? 17.312 31.198 8.123 1.00 7.01 241 LEU A N 1
ATOM 3592 C CA . LEU A 1 241 ? 17.254 32.277 9.097 1.00 7.11 241 LEU A CA 1
ATOM 3593 C C . LEU A 1 241 ? 18.284 33.335 8.868 1.00 6.88 241 LEU A C 1
ATOM 3594 O O . LEU A 1 241 ? 18.505 34.171 9.762 1.00 7.91 241 LEU A O 1
ATOM 3610 N N . THR A 1 242 ? 18.901 33.389 7.684 1.00 7.19 242 THR A N 1
ATOM 3611 C CA . THR A 1 242 ? 19.849 34.446 7.405 1.00 7.48 242 THR A CA 1
ATOM 3612 C C . THR A 1 242 ? 19.158 35.596 6.667 1.00 7.32 242 THR A C 1
ATOM 3613 O O . THR A 1 242 ? 18.318 35.422 5.819 1.00 7.70 242 THR A O 1
ATOM 3624 N N . ASN A 1 243 ? 19.605 36.801 7.016 1.00 7.19 243 ASN A N 1
ATOM 3625 C CA . ASN A 1 243 ? 19.138 38.037 6.396 1.00 7.54 243 ASN A CA 1
ATOM 3626 C C . ASN A 1 243 ? 17.646 38.106 6.313 1.00 7.58 243 ASN A C 1
ATOM 3627 O O . ASN A 1 243 ? 17.057 38.440 5.268 1.00 8.61 243 ASN A O 1
ATOM 3638 N N . GLN A 1 244 ? 16.963 37.861 7.437 1.00 7.87 244 GLN A N 1
ATOM 3639 C CA . GLN A 1 244 ? 15.508 37.903 7.498 1.00 7.95 244 GLN A CA 1
ATOM 3640 C C . GLN A 1 244 ? 15.006 39.275 7.896 1.00 8.71 244 GLN A C 1
ATOM 3641 O O . GLN A 1 244 ? 15.635 40.005 8.648 1.00 8.65 244 GLN A O 1
ATOM 3655 N N . LYS A 1 245 ? 13.853 39.605 7.385 1.00 9.97 245 LYS A N 1
ATOM 3656 C CA . LYS A 1 245 ? 13.190 40.890 7.664 1.00 9.98 245 LYS A CA 1
ATOM 3657 C C . LYS A 1 245 ? 12.664 40.921 9.072 1.00 9.54 245 LYS A C 1
ATOM 3658 O O . LYS A 1 245 ? 12.415 39.889 9.718 1.00 10.40 245 LYS A O 1
ATOM 3689 N N . GLY A 1 246 ? 12.512 42.149 9.541 1.00 9.90 246 GLY A N 1
ATOM 3690 C CA . GLY A 1 246 ? 11.834 42.425 10.807 1.00 10.97 246 GLY A CA 1
ATOM 3691 C C . GLY A 1 246 ? 12.780 43.183 11.753 1.00 8.87 246 GLY A C 1
ATOM 3692 O O . GLY A 1 246 ? 13.988 43.280 11.616 1.00 9.72 246 GLY A O 1
ATOM 3696 N N . GLU A 1 247 ? 12.126 43.779 12.756 1.00 10.21 247 GLU A N 1
ATOM 3697 C CA . GLU A 1 247 ? 12.824 44.558 13.757 1.00 10.46 247 GLU A CA 1
ATOM 3698 C C . GLU A 1 247 ? 13.709 43.631 14.582 1.00 9.18 247 GLU A C 1
ATOM 3699 O O . GLU A 1 247 ? 13.349 42.539 15.023 1.00 9.74 247 GLU A O 1
ATOM 3711 N N . ASP A 1 248 ? 14.931 44.152 14.801 1.00 8.97 248 ASP A N 1
ATOM 3712 C CA . ASP A 1 248 ? 15.862 43.482 15.689 1.00 9.39 248 ASP A CA 1
ATOM 3713 C C . ASP A 1 248 ? 16.132 42.037 15.295 1.00 8.04 248 ASP A C 1
ATOM 3714 O O . ASP A 1 248 ? 16.382 41.177 16.134 1.00 8.96 248 ASP A O 1
ATOM 3723 N N . ALA A 1 249 ? 16.140 41.765 13.993 1.00 8.12 249 ALA A N 1
ATOM 3724 C CA . ALA A 1 249 ? 16.395 40.418 13.476 1.00 7.36 249 ALA A CA 1
ATOM 3725 C C . ALA A 1 249 ? 17.882 40.263 13.213 1.00 6.59 249 ALA A C 1
ATOM 3726 O O . ALA A 1 249 ? 18.438 40.859 12.287 1.00 7.68 249 ALA A O 1
ATOM 3733 N N . TRP A 1 250 ? 18.565 39.478 14.041 1.00 6.40 250 TRP A N 1
ATOM 3734 C CA . TRP A 1 250 ? 20.000 39.287 13.848 1.00 6.15 250 TRP A CA 1
ATOM 3735 C C . TRP A 1 250 ? 20.197 38.621 12.465 1.00 5.62 250 TRP A C 1
ATOM 3736 O O . TRP A 1 250 ? 19.563 37.591 12.182 1.00 6.18 250 TRP A O 1
ATOM 3757 N N . PRO A 1 251 ? 21.050 39.178 11.616 1.00 6.23 251 PRO A N 1
ATOM 3758 C CA . PRO A 1 251 ? 21.080 38.728 10.205 1.00 6.30 251 PRO A CA 1
ATOM 3759 C C . PRO A 1 251 ? 21.779 37.406 9.980 1.00 6.47 251 PRO A C 1
ATOM 3760 O O . PRO A 1 251 ? 21.603 36.817 8.894 1.00 7.37 251 PRO A O 1
ATOM 3771 N N . ILE A 1 252 ? 22.596 36.881 10.914 1.00 5.85 252 ILE A N 1
ATOM 3772 C CA . ILE A 1 252 ? 23.247 35.597 10.687 1.00 6.28 252 ILE A CA 1
ATOM 3773 C C . ILE A 1 252 ? 22.776 34.619 11.762 1.00 5.58 252 ILE A C 1
ATOM 3774 O O . ILE A 1 252 ? 23.475 34.321 12.724 1.00 7.16 252 ILE A O 1
ATOM 3790 N N . THR A 1 253 ? 21.543 34.174 11.618 1.00 6.22 253 THR A N 1
ATOM 3791 C CA . THR A 1 253 ? 20.888 33.279 12.579 1.00 5.71 253 THR A CA 1
ATOM 3792 C C . THR A 1 253 ? 20.734 31.910 11.936 1.00 5.66 253 THR A C 1
ATOM 3793 O O . THR A 1 253 ? 20.642 31.797 10.705 1.00 6.07 253 THR A O 1
ATOM 3804 N N . SER A 1 254 ? 20.699 30.864 12.771 1.00 5.51 254 SER A N 1
ATOM 3805 C CA . SER A 1 254 ? 20.432 29.535 12.254 1.00 5.59 254 SER A CA 1
ATOM 3806 C C . SER A 1 254 ? 19.877 28.652 13.356 1.00 5.35 254 SER A C 1
ATOM 3807 O O . SER A 1 254 ? 20.237 28.801 14.524 1.00 6.10 254 SER A O 1
ATOM 3815 N N . THR A 1 255 ? 19.051 27.702 12.948 1.00 5.74 255 THR A N 1
ATOM 3816 C CA . THR A 1 255 ? 18.766 26.546 13.780 1.00 5.74 255 THR A CA 1
ATOM 3817 C C . THR A 1 255 ? 19.834 25.486 13.508 1.00 5.47 255 THR A C 1
ATOM 3818 O O . THR A 1 255 ? 20.858 25.712 12.861 1.00 5.92 255 THR A O 1
ATOM 3829 N N . THR A 1 256 ? 19.653 24.303 14.075 1.00 5.68 256 THR A N 1
ATOM 3830 C CA . THR A 1 256 ? 20.616 23.225 13.986 1.00 5.37 256 THR A CA 1
ATOM 3831 C C . THR A 1 256 ? 19.849 21.928 14.263 1.00 5.57 256 THR A C 1
ATOM 3832 O O . THR A 1 256 ? 18.819 21.934 14.911 1.00 5.91 256 THR A O 1
ATOM 3843 N N . PHE A 1 257 ? 20.356 20.824 13.690 1.00 5.23 257 PHE A N 1
ATOM 3844 C CA . PHE A 1 257 ? 19.572 19.630 13.550 1.00 5.31 257 PHE A CA 1
ATOM 3845 C C . PHE A 1 257 ? 20.287 18.401 14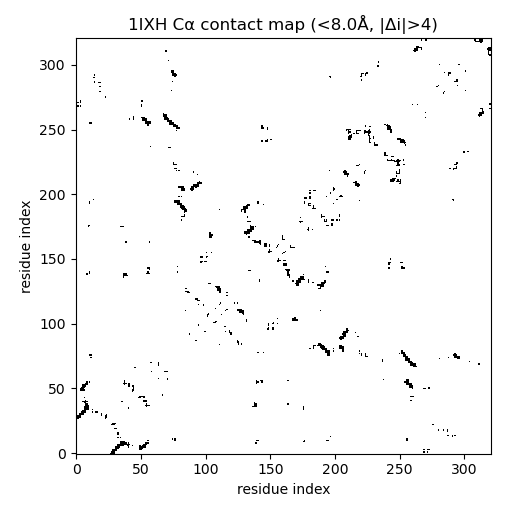.129 1.00 5.49 257 PHE A C 1
ATOM 3846 O O . PHE A 1 257 ? 21.498 18.285 14.154 1.00 5.57 257 PHE A O 1
ATOM 3863 N N . ILE A 1 258 ? 19.432 17.449 14.546 1.00 5.75 258 ILE A N 1
ATOM 3864 C CA . ILE A 1 258 ? 19.851 16.137 14.925 1.00 5.76 258 ILE A CA 1
ATOM 3865 C C . ILE A 1 258 ? 19.362 15.172 13.828 1.00 6.11 258 ILE A C 1
ATOM 3866 O O . ILE A 1 258 ? 18.269 15.309 13.309 1.00 7.18 258 ILE A O 1
ATOM 3882 N N . LEU A 1 259 ? 20.205 14.198 13.499 1.00 6.05 259 LEU A N 1
ATOM 3883 C CA . LEU A 1 259 ? 19.970 13.184 12.492 1.00 6.24 259 LEU A CA 1
ATOM 3884 C C . LEU A 1 259 ? 19.968 11.807 13.156 1.00 6.22 259 LEU A C 1
ATOM 3885 O O . LEU A 1 259 ? 20.938 11.456 13.833 1.00 6.85 259 LEU A O 1
ATOM 3901 N N . ILE A 1 260 ? 18.932 11.057 12.888 1.00 6.83 260 ILE A N 1
ATOM 3902 C CA . ILE A 1 260 ? 18.819 9.676 13.384 1.00 7.13 260 ILE A CA 1
ATOM 3903 C C . ILE A 1 260 ? 18.259 8.806 12.274 1.00 8.13 260 ILE A C 1
ATOM 3904 O O . ILE A 1 260 ? 17.572 9.262 11.377 1.00 8.48 260 ILE A O 1
ATOM 3920 N N . HIS A 1 261 ? 18.531 7.511 12.368 1.00 8.55 261 HIS A N 1
ATOM 3921 C CA . HIS A 1 261 ? 17.933 6.577 11.428 1.00 9.14 261 HIS A CA 1
ATOM 3922 C C . HIS A 1 261 ? 16.458 6.347 11.721 1.00 9.37 261 HIS A C 1
ATOM 3923 O O . HIS A 1 261 ? 16.047 6.223 12.854 1.00 9.95 261 HIS A O 1
ATOM 3937 N N . LYS A 1 262 ? 15.691 6.215 10.654 1.00 10.02 262 LYS A N 1
ATOM 3938 C CA . LYS A 1 262 ? 14.262 5.883 10.774 1.00 9.92 262 LYS A CA 1
ATOM 3939 C C . LYS A 1 262 ? 14.062 4.443 11.204 1.00 10.06 262 LYS A C 1
ATOM 3940 O O . LYS A 1 262 ? 13.133 4.141 11.947 1.00 12.08 262 LYS A O 1
ATOM 3959 N N . ASP A 1 263 ? 14.878 3.520 10.694 1.00 11.03 263 ASP A N 1
ATOM 3960 C CA . ASP A 1 263 ? 14.844 2.104 11.061 1.00 10.86 263 ASP A CA 1
ATOM 3961 C C . ASP A 1 263 ? 16.005 1.865 12.038 1.00 11.49 263 ASP A C 1
ATOM 3962 O O . ASP A 1 263 ? 17.185 1.854 11.673 1.00 13.49 263 ASP A O 1
ATOM 3971 N N . GLN A 1 264 ? 15.647 1.850 13.319 1.00 12.32 264 GLN A N 1
ATOM 3972 C CA . GLN A 1 264 ? 16.646 1.777 14.389 1.00 13.15 264 GLN A CA 1
ATOM 3973 C C . GLN A 1 264 ? 17.071 0.318 14.587 1.00 13.60 264 GLN A C 1
ATOM 3974 O O . GLN A 1 264 ? 16.254 -0.471 15.150 1.00 15.63 264 GLN A O 1
ATOM 3988 N N . LYS A 1 265 ? 18.298 -0.005 14.226 1.00 15.99 265 LYS A N 1
ATOM 3989 C CA . LYS A 1 265 ? 18.720 -1.376 14.458 1.00 17.19 265 LYS A CA 1
ATOM 3990 C C . LYS A 1 265 ? 19.003 -1.664 15.916 1.00 16.94 265 LYS A C 1
ATOM 3991 O O . LYS A 1 265 ? 19.060 -2.820 16.318 1.00 18.05 265 LYS A O 1
ATOM 4010 N N . LYS A 1 266 ? 19.263 -0.625 16.699 1.00 15.87 266 LYS A N 1
ATOM 4011 C CA . LYS A 1 266 ? 19.424 -0.700 18.147 1.00 14.64 266 LYS A CA 1
ATOM 4012 C C . LYS A 1 266 ? 18.316 0.114 18.752 1.00 13.38 266 LYS A C 1
ATOM 4013 O O . LYS A 1 266 ? 18.482 1.323 19.073 1.00 14.02 266 LYS A O 1
ATOM 4032 N N . PRO A 1 267 ? 17.126 -0.471 18.837 1.00 14.25 267 PRO A N 1
ATOM 4033 C CA . PRO A 1 267 ? 15.943 0.327 19.140 1.00 13.25 267 PRO A CA 1
ATOM 4034 C C . PRO A 1 267 ? 15.952 0.906 20.506 1.00 12.86 267 PRO A C 1
ATOM 4035 O O . PRO A 1 267 ? 15.321 1.937 20.708 1.00 13.08 267 PRO A O 1
ATOM 4046 N N . GLU A 1 268 ? 16.558 0.292 21.492 1.00 12.86 268 GLU A N 1
ATOM 4047 C CA . GLU A 1 268 ? 16.682 0.837 22.805 1.00 14.81 268 GLU A CA 1
ATOM 4048 C C . GLU A 1 268 ? 17.574 2.088 22.770 1.00 12.44 268 GLU A C 1
ATOM 4049 O O . GLU A 1 268 ? 17.216 3.088 23.456 1.00 13.20 268 GLU A O 1
ATOM 4061 N N . GLN A 1 269 ? 18.652 2.105 21.998 1.00 12.01 269 GLN A N 1
ATOM 4062 C CA . GLN A 1 269 ? 19.434 3.306 21.807 1.00 11.75 269 GLN A CA 1
ATOM 4063 C C . GLN A 1 269 ? 18.533 4.423 21.262 1.00 10.87 269 GLN A C 1
ATOM 4064 O O . GLN A 1 269 ? 18.531 5.533 21.814 1.00 11.58 269 GLN A O 1
ATOM 4078 N N . GLY A 1 270 ? 17.831 4.165 20.172 1.00 10.89 270 GLY A N 1
ATOM 4079 C CA . GLY A 1 270 ? 17.013 5.159 19.563 1.00 10.99 270 GLY A CA 1
ATOM 4080 C C . GLY A 1 270 ? 15.966 5.691 20.506 1.00 10.25 270 GLY A C 1
ATOM 4081 O O . GLY A 1 270 ? 15.678 6.898 20.570 1.00 9.67 270 GLY A O 1
ATOM 4085 N N . THR A 1 271 ? 15.304 4.788 21.251 1.00 9.53 271 THR A N 1
ATOM 4086 C CA . THR A 1 271 ? 14.301 5.195 22.203 1.00 10.10 271 THR A CA 1
ATOM 4087 C C . THR A 1 271 ? 14.874 6.200 23.219 1.00 8.98 271 THR A C 1
ATOM 4088 O O . THR A 1 271 ? 14.271 7.185 23.554 1.00 9.54 271 THR A O 1
ATOM 4099 N N . GLU A 1 272 ? 16.073 5.914 23.694 1.00 9.04 272 GLU A N 1
ATOM 4100 C CA . GLU A 1 272 ? 16.729 6.748 24.666 1.00 8.67 272 GLU A CA 1
ATOM 4101 C C . GLU A 1 272 ? 17.254 8.048 24.072 1.00 8.15 272 GLU A C 1
ATOM 4102 O O . GLU A 1 272 ? 17.264 9.064 24.776 1.00 8.67 272 GLU A O 1
ATOM 4114 N N . VAL A 1 273 ? 17.658 8.071 22.815 1.00 8.62 273 VAL A N 1
ATOM 4115 C CA . VAL A 1 273 ? 17.978 9.346 22.176 1.00 8.08 273 VAL A CA 1
ATOM 4116 C C . VAL A 1 273 ? 16.763 10.264 22.169 1.00 7.77 273 VAL A C 1
ATOM 4117 O O . VAL A 1 273 ? 16.869 11.441 22.511 1.00 8.18 273 VAL A O 1
ATOM 4130 N N . LEU A 1 274 ? 15.619 9.715 21.775 1.00 8.00 274 LEU A N 1
ATOM 4131 C CA . LEU A 1 274 ? 14.415 10.535 21.752 1.00 7.89 274 LEU A CA 1
ATOM 4132 C C . LEU A 1 274 ? 14.074 10.982 23.160 1.00 8.04 274 LEU A C 1
ATOM 4133 O O . LEU A 1 274 ? 13.649 12.122 23.349 1.00 8.62 274 LEU A O 1
ATOM 4149 N N . LYS A 1 275 ? 14.216 10.124 24.175 1.00 8.28 275 LYS A N 1
ATOM 4150 C CA . LYS A 1 275 ? 13.942 10.562 25.542 1.00 8.56 275 LYS A CA 1
ATOM 4151 C C . LYS A 1 275 ? 14.848 11.685 25.959 1.00 8.05 275 LYS A C 1
ATOM 4152 O O . LYS A 1 275 ? 14.384 12.612 26.671 1.00 8.11 275 LYS A O 1
ATOM 4171 N N . PHE A 1 276 ? 16.111 11.690 25.572 1.00 7.57 276 PHE A N 1
ATOM 4172 C CA . PHE A 1 276 ? 17.030 12.763 25.928 1.00 7.38 276 PHE A CA 1
ATOM 4173 C C . PHE A 1 276 ? 16.546 14.075 25.302 1.00 7.13 276 PHE A C 1
ATOM 4174 O O . PHE A 1 276 ? 16.433 15.099 25.985 1.00 7.60 276 PHE A O 1
ATOM 4191 N N . PHE A 1 277 ? 16.313 14.074 23.985 1.00 7.54 277 PHE A N 1
ATOM 4192 C CA . PHE A 1 277 ? 15.902 15.345 23.366 1.00 7.44 277 PHE A CA 1
ATOM 4193 C C . PHE A 1 277 ? 14.520 15.779 23.828 1.00 7.78 277 PHE A C 1
ATOM 4194 O O . PHE A 1 277 ? 14.247 16.987 23.947 1.00 8.12 277 PHE A O 1
ATOM 4211 N N . ASP A 1 278 ? 13.633 14.826 24.127 1.00 7.58 278 ASP A N 1
ATOM 4212 C CA . ASP A 1 278 ? 12.312 15.219 24.653 1.00 8.30 278 ASP A CA 1
ATOM 4213 C C . ASP A 1 278 ? 12.454 15.902 25.990 1.00 8.43 278 ASP A C 1
ATOM 4214 O O . ASP A 1 278 ? 11.810 16.924 26.267 1.00 9.34 278 ASP A O 1
ATOM 4223 N N . TRP A 1 279 ? 13.306 15.343 26.845 1.00 8.23 279 TRP A N 1
ATOM 4224 C CA . TRP A 1 279 ? 13.626 15.973 28.137 1.00 8.80 279 TRP A CA 1
ATOM 4225 C C . TRP A 1 279 ? 14.168 17.349 27.924 1.00 8.25 279 TRP A C 1
ATOM 4226 O O . TRP A 1 279 ? 13.869 18.290 28.660 1.00 8.82 279 TRP A O 1
ATOM 4247 N N . ALA A 1 280 ? 15.039 17.514 26.925 1.00 8.00 280 ALA A N 1
ATOM 4248 C CA . ALA A 1 280 ? 15.645 18.827 26.669 1.00 8.17 280 ALA A CA 1
ATOM 4249 C C . ALA A 1 280 ? 14.574 19.844 26.239 1.00 8.03 280 ALA A C 1
ATOM 4250 O O . ALA A 1 280 ? 14.565 20.971 26.705 1.00 9.31 280 ALA A O 1
ATOM 4257 N N . TYR A 1 281 ? 13.652 19.409 25.395 1.00 8.12 281 TYR A N 1
ATOM 4258 C CA . TYR A 1 281 ? 12.563 20.347 25.035 1.00 9.47 281 TYR A CA 1
ATOM 4259 C C . TYR A 1 281 ? 11.680 20.697 26.247 1.00 10.20 281 TYR A C 1
ATOM 4260 O O . TYR A 1 281 ? 11.289 21.859 26.392 1.00 12.16 281 TYR A O 1
ATOM 4278 N N . LYS A 1 282 ? 11.419 19.705 27.101 1.00 10.05 282 LYS A N 1
ATOM 4279 C CA . LYS A 1 282 ? 10.519 19.943 28.240 1.00 10.70 282 LYS A CA 1
ATOM 4280 C C . LYS A 1 282 ? 11.156 20.776 29.330 1.00 11.31 282 LYS A C 1
ATOM 4281 O O . LYS A 1 282 ? 10.470 21.594 29.902 1.00 15.19 282 LYS A O 1
ATOM 4300 N N . THR A 1 283 ? 12.422 20.528 29.630 1.00 10.14 283 THR A N 1
ATOM 4301 C CA . THR A 1 283 ? 13.072 21.058 30.821 1.00 11.65 283 THR A CA 1
ATOM 4302 C C . THR A 1 283 ? 14.307 21.880 30.579 1.00 10.77 283 THR A C 1
ATOM 4303 O O . THR A 1 283 ? 14.816 22.498 31.485 1.00 12.72 283 THR A O 1
ATOM 4314 N N . GLY A 1 284 ? 14.802 21.949 29.318 1.00 9.99 284 GLY A N 1
ATOM 4315 C CA . GLY A 1 284 ? 16.099 22.455 29.017 1.00 10.21 284 GLY A CA 1
ATOM 4316 C C . GLY A 1 284 ? 16.162 23.903 28.592 1.00 10.20 284 GLY A C 1
ATOM 4317 O O . GLY A 1 284 ? 17.272 24.372 28.284 1.00 10.33 284 GLY A O 1
ATOM 4321 N N . ALA A 1 285 ? 15.076 24.666 28.657 1.00 12.01 285 ALA A N 1
ATOM 4322 C CA . ALA A 1 285 ? 15.143 25.983 28.102 1.00 12.99 285 ALA A CA 1
ATOM 4323 C C . ALA A 1 285 ? 16.021 26.934 28.893 1.00 13.03 285 ALA A C 1
ATOM 4324 O O . ALA A 1 285 ? 16.717 27.737 28.305 1.00 14.15 285 ALA A O 1
ATOM 4331 N N . LYS A 1 286 ? 16.025 26.818 30.204 1.00 13.90 286 LYS A N 1
ATOM 4332 C CA . LYS A 1 286 ? 16.858 27.770 30.953 1.00 15.23 286 LYS A CA 1
ATOM 4333 C C . LYS A 1 286 ? 18.307 27.483 30.629 1.00 12.75 286 LYS A C 1
ATOM 4334 O O . LYS A 1 286 ? 19.084 28.417 30.493 1.00 13.96 286 LYS A O 1
ATOM 4353 N N . GLN A 1 287 ? 18.715 26.210 30.514 1.00 12.50 287 GLN A N 1
ATOM 4354 C CA . GLN A 1 287 ? 20.071 25.927 30.136 1.00 11.44 287 GLN A CA 1
ATOM 4355 C C . GLN A 1 287 ? 20.454 26.507 28.764 1.00 10.00 287 GLN A C 1
ATOM 4356 O O . GLN A 1 287 ? 21.551 27.044 28.580 1.00 10.64 287 GLN A O 1
ATOM 4370 N N . ALA A 1 288 ? 19.511 26.368 27.831 1.00 9.18 288 ALA A N 1
ATOM 4371 C CA . ALA A 1 288 ? 19.791 26.970 26.483 1.00 10.61 288 ALA A CA 1
ATOM 4372 C C . ALA A 1 288 ? 19.843 28.481 26.587 1.00 11.23 288 ALA A C 1
ATOM 4373 O O . ALA A 1 288 ? 20.731 29.104 26.020 1.00 11.07 288 ALA A O 1
ATOM 4380 N N . ASN A 1 289 ? 18.932 29.061 27.317 1.00 14.31 289 ASN A N 1
ATOM 4381 C CA . ASN A 1 289 ? 18.793 30.512 27.308 1.00 19.85 289 ASN A CA 1
ATOM 4382 C C . ASN A 1 289 ? 20.003 31.006 28.115 1.00 16.05 289 ASN A C 1
ATOM 4383 O O . ASN A 1 289 ? 20.676 32.071 27.782 1.00 18.08 289 ASN A O 1
ATOM 4394 N N . ASP A 1 290 ? 20.588 30.258 29.086 1.00 16.77 290 ASP A N 1
ATOM 4395 C CA . ASP A 1 290 ? 21.796 30.682 29.804 1.00 17.85 290 ASP A CA 1
ATOM 4396 C C . ASP A 1 290 ? 23.001 30.837 28.868 1.00 13.70 290 ASP A C 1
ATOM 4397 O O . ASP A 1 290 ? 23.956 31.560 29.142 1.00 21.38 290 ASP A O 1
ATOM 4406 N N . LEU A 1 291 ? 23.002 30.033 27.823 1.00 9.06 291 LEU A N 1
ATOM 4407 C CA . LEU A 1 291 ? 24.021 30.052 26.813 1.00 8.13 291 LEU A CA 1
ATOM 4408 C C . LEU A 1 291 ? 23.617 30.845 25.558 1.00 7.03 291 LEU A C 1
ATOM 4409 O O . LEU A 1 291 ? 24.335 30.814 24.538 1.00 7.41 291 LEU A O 1
ATOM 4425 N N . ASP A 1 292 ? 22.553 31.610 25.667 1.00 6.84 292 ASP A N 1
ATOM 4426 C CA . ASP A 1 292 ? 22.088 32.534 24.639 1.00 7.01 292 ASP A CA 1
ATOM 4427 C C . ASP A 1 292 ? 21.642 31.830 23.360 1.00 6.29 292 ASP A C 1
ATOM 4428 O O . ASP A 1 292 ? 21.710 32.414 22.273 1.00 7.31 292 ASP A O 1
ATOM 4437 N N . TYR A 1 293 ? 21.107 30.635 23.510 1.00 6.40 293 TYR A N 1
ATOM 4438 C CA . TYR A 1 293 ? 20.370 29.960 22.430 1.00 6.60 293 TYR A CA 1
ATOM 4439 C C . TYR A 1 293 ? 18.911 30.186 22.639 1.00 6.72 293 TYR A C 1
ATOM 4440 O O . TYR A 1 293 ? 18.393 29.974 23.742 1.00 8.63 293 TYR A O 1
ATOM 4458 N N . ALA A 1 294 ? 18.197 30.643 21.621 1.00 6.18 294 ALA A N 1
ATOM 4459 C CA . ALA A 1 294 ? 16.763 30.756 21.675 1.00 6.69 294 ALA A CA 1
ATOM 4460 C C . ALA A 1 294 ? 16.107 29.403 21.496 1.00 6.54 294 ALA A C 1
ATOM 4461 O O . ALA A 1 294 ? 16.593 28.513 20.801 1.00 7.34 294 ALA A O 1
ATOM 4468 N N . SER A 1 295 ? 14.968 29.262 22.150 1.00 7.37 295 SER A N 1
ATOM 4469 C CA . SER A 1 295 ? 14.214 28.009 22.082 1.00 7.97 295 SER A CA 1
ATOM 4470 C C . SER A 1 295 ? 13.256 28.031 20.917 1.00 7.89 295 SER A C 1
ATOM 4471 O O . SER A 1 295 ? 12.660 29.033 20.553 1.00 9.88 295 SER A O 1
ATOM 4479 N N . LEU A 1 296 ? 13.059 26.827 20.346 1.00 7.51 296 LEU A N 1
ATOM 4480 C CA . LEU A 1 296 ? 12.030 26.683 19.346 1.00 7.39 296 LEU A CA 1
ATOM 4481 C C . LEU A 1 296 ? 10.682 26.933 19.980 1.00 7.95 296 LEU A C 1
ATOM 4482 O O . LEU A 1 296 ? 10.411 26.527 21.139 1.00 9.74 296 LEU A O 1
ATOM 4498 N N . PRO A 1 297 ? 9.724 27.487 19.221 1.00 8.22 297 PRO A N 1
ATOM 4499 C CA . PRO A 1 297 ? 8.358 27.555 19.718 1.00 8.75 297 PRO A CA 1
ATOM 4500 C C . PRO A 1 297 ? 7.787 26.182 20.034 1.00 8.47 297 PRO A C 1
ATOM 4501 O O . PRO A 1 297 ? 8.116 25.192 19.418 1.00 8.25 297 PRO A O 1
ATOM 4512 N N . ASP A 1 298 ? 6.836 2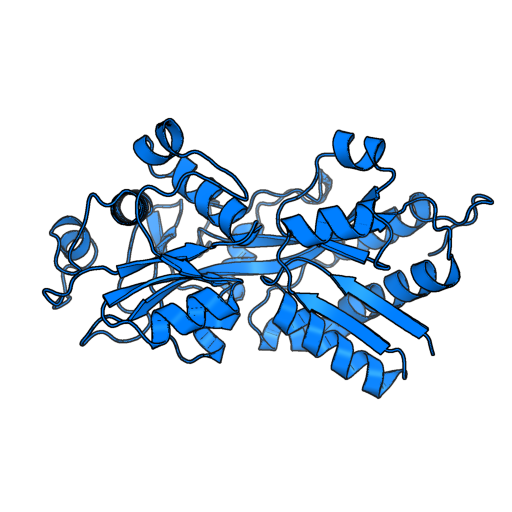6.182 20.998 1.00 9.23 298 ASP A N 1
ATOM 4513 C CA . ASP A 1 298 ? 6.220 24.930 21.353 1.00 10.24 298 ASP A CA 1
ATOM 4514 C C . ASP A 1 298 ? 5.608 24.204 20.156 1.00 8.65 298 ASP A C 1
ATOM 4515 O O . ASP A 1 298 ? 5.609 22.965 20.114 1.00 9.55 298 ASP A O 1
ATOM 4524 N N . SER A 1 299 ? 5.057 24.978 19.222 1.00 8.85 299 SER A N 1
ATOM 4525 C CA . SER A 1 299 ? 4.446 24.308 18.074 1.00 9.03 299 SER A CA 1
ATOM 4526 C C . SER A 1 299 ? 5.446 23.488 17.308 1.00 7.95 299 SER A C 1
ATOM 4527 O O . SER A 1 299 ? 5.073 22.435 16.733 1.00 8.36 299 SER A O 1
ATOM 4535 N N . VAL A 1 300 ? 6.687 23.936 17.211 1.00 7.39 300 VAL A N 1
ATOM 4536 C CA . VAL A 1 300 ? 7.728 23.190 16.528 1.00 7.69 300 VAL A CA 1
ATOM 4537 C C . VAL A 1 300 ? 8.076 21.929 17.271 1.00 7.82 300 VAL A C 1
ATOM 4538 O O . VAL A 1 300 ? 8.272 20.843 16.700 1.00 8.39 300 VAL A O 1
ATOM 4551 N N . VAL A 1 301 ? 8.193 22.044 18.595 1.00 7.72 301 VAL A N 1
ATOM 4552 C CA . VAL A 1 301 ? 8.409 20.845 19.422 1.00 8.55 301 VAL A CA 1
ATOM 4553 C C . VAL A 1 301 ? 7.322 19.850 19.194 1.00 7.98 301 VAL A C 1
ATOM 4554 O O . VAL A 1 301 ? 7.578 18.625 19.053 1.00 8.54 301 VAL A O 1
ATOM 4567 N N . GLU A 1 302 ? 6.064 20.279 19.134 1.00 8.30 302 GLU A N 1
ATOM 4568 C CA . GLU A 1 302 ? 4.992 19.361 18.856 1.00 8.86 302 GLU A CA 1
ATOM 4569 C C . GLU A 1 302 ? 5.075 18.744 17.482 1.00 8.51 302 GLU A C 1
ATOM 4570 O O . GLU A 1 302 ? 4.786 17.543 17.299 1.00 8.94 302 GLU A O 1
ATOM 4582 N N . GLN A 1 303 ? 5.518 19.512 16.474 1.00 7.95 303 GLN A N 1
ATOM 4583 C CA . GLN A 1 303 ? 5.779 18.908 15.172 1.00 8.15 303 GLN A CA 1
ATOM 4584 C C . GLN A 1 303 ? 6.822 17.808 15.264 1.00 8.07 303 GLN A C 1
ATOM 4585 O O . GLN A 1 303 ? 6.686 16.781 14.587 1.00 8.59 303 GLN A O 1
ATOM 4599 N N . VAL A 1 304 ? 7.891 18.041 15.998 1.00 7.59 304 VAL A N 1
ATOM 4600 C CA . VAL A 1 304 ? 8.954 17.055 16.139 1.00 7.56 304 VAL A CA 1
ATOM 4601 C C . VAL A 1 304 ? 8.397 15.793 16.793 1.00 8.20 304 VAL A C 1
ATOM 4602 O O . VAL A 1 304 ? 8.623 14.680 16.300 1.00 8.52 304 VAL A O 1
ATOM 4615 N N . ARG A 1 305 ? 7.645 15.944 17.902 1.00 7.94 305 ARG A N 1
ATOM 4616 C CA . ARG A 1 305 ? 7.113 14.751 18.554 1.00 8.46 305 ARG A CA 1
ATOM 4617 C C . ARG A 1 305 ? 6.186 13.990 17.650 1.00 9.26 305 ARG A C 1
ATOM 4618 O O . ARG A 1 305 ? 6.233 12.758 17.603 1.00 10.28 305 ARG A O 1
ATOM 4639 N N . ALA A 1 306 ? 5.332 14.671 16.881 1.00 9.40 306 ALA A N 1
ATOM 4640 C CA . ALA A 1 306 ? 4.425 13.984 15.957 1.00 9.80 306 ALA A CA 1
ATOM 4641 C C . ALA A 1 306 ? 5.205 13.234 14.933 1.00 9.81 306 ALA A C 1
ATOM 4642 O O . ALA A 1 306 ? 4.850 12.117 14.548 1.00 10.94 306 ALA A O 1
ATOM 4649 N N . ALA A 1 307 ? 6.278 13.832 14.419 1.00 9.36 307 ALA A N 1
ATOM 4650 C CA . ALA A 1 307 ? 7.112 13.208 13.418 1.00 9.37 307 ALA A CA 1
ATOM 4651 C C . ALA A 1 307 ? 7.920 12.058 13.999 1.00 9.19 307 ALA A C 1
ATOM 4652 O O . ALA A 1 307 ? 8.112 11.065 13.284 1.00 10.81 307 ALA A O 1
ATOM 4659 N N . TRP A 1 308 ? 8.361 12.136 15.235 1.00 8.88 308 TRP A N 1
ATOM 4660 C CA . TRP A 1 308 ? 9.000 10.972 15.819 1.00 8.85 308 TRP A CA 1
ATOM 4661 C C . TRP A 1 308 ? 8.099 9.759 15.811 1.00 9.47 308 TRP A C 1
ATOM 4662 O O . TRP A 1 308 ? 8.483 8.651 15.488 1.00 11.17 308 TRP A O 1
ATOM 4683 N N . LYS A 1 309 ? 6.832 9.994 16.156 1.00 10.38 309 LYS A N 1
ATOM 4684 C CA . LYS A 1 309 ? 5.863 8.864 16.214 1.00 12.36 309 LYS A CA 1
ATOM 4685 C C . LYS A 1 309 ? 5.672 8.196 14.865 1.00 12.35 309 LYS A C 1
ATOM 4686 O O . LYS A 1 309 ? 5.397 6.998 14.810 1.00 15.30 309 LYS A O 1
ATOM 4705 N N . THR A 1 310 ? 5.735 8.928 13.752 1.00 12.82 310 THR A N 1
ATOM 4706 C CA . THR A 1 310 ? 5.518 8.295 12.494 1.00 14.06 310 THR A CA 1
ATOM 4707 C C . THR A 1 310 ? 6.768 7.881 11.758 1.00 13.16 310 THR A C 1
ATOM 4708 O O . THR A 1 310 ? 6.631 7.103 10.817 1.00 14.91 310 THR A O 1
ATOM 4719 N N . ASN A 1 311 ? 7.945 8.353 12.179 1.00 11.75 311 ASN A N 1
ATOM 4720 C CA . ASN A 1 311 ? 9.160 8.104 11.435 1.00 11.69 311 ASN A CA 1
ATOM 4721 C C . ASN A 1 311 ? 10.156 7.154 12.103 1.00 11.24 311 ASN A C 1
ATOM 4722 O O . ASN A 1 311 ? 10.955 6.584 11.372 1.00 13.17 311 ASN A O 1
ATOM 4733 N N . ILE A 1 312 ? 10.167 7.053 13.437 1.00 10.72 312 ILE A N 1
ATOM 4734 C CA . ILE A 1 312 ? 11.243 6.316 14.077 1.00 10.82 312 ILE A CA 1
ATOM 4735 C C . ILE A 1 312 ? 10.662 5.012 14.624 1.00 11.44 312 ILE A C 1
ATOM 4736 O O . ILE A 1 312 ? 9.782 4.964 15.453 1.00 14.37 312 ILE A O 1
ATOM 4752 N N . LYS A 1 313 ? 11.186 3.913 14.045 1.00 11.32 313 LYS A N 1
ATOM 4753 C CA . LYS A 1 313 ? 10.626 2.595 14.365 1.00 11.28 313 LYS A CA 1
ATOM 4754 C C . LYS A 1 313 ? 11.776 1.585 14.506 1.00 11.28 313 LYS A C 1
ATOM 4755 O O . LYS A 1 313 ? 12.905 1.790 14.044 1.00 11.96 313 LYS A O 1
ATOM 4774 N N . ASP A 1 314 ? 11.427 0.453 15.119 1.00 12.31 314 ASP A N 1
ATOM 4775 C CA . ASP A 1 314 ? 12.342 -0.690 15.093 1.00 12.68 314 ASP A CA 1
ATOM 4776 C C . ASP A 1 314 ? 12.153 -1.470 13.788 1.00 12.69 314 ASP A C 1
ATOM 4777 O O . ASP A 1 314 ? 11.332 -1.095 12.910 1.00 13.80 314 ASP A O 1
ATOM 4786 N N . SER A 1 315 ? 12.917 -2.547 13.618 1.00 14.08 315 SER A N 1
ATOM 4787 C CA . SER A 1 315 ? 12.898 -3.324 12.373 1.00 15.20 315 SER A CA 1
ATOM 4788 C C . SER A 1 315 ? 11.605 -4.070 12.157 1.00 16.13 315 SER A C 1
ATOM 4789 O O . SER A 1 315 ? 11.457 -4.706 11.099 1.00 17.65 315 SER A O 1
ATOM 4797 N N . SER A 1 316 ? 10.760 -4.127 13.160 1.00 15.63 316 SER A N 1
ATOM 4798 C CA . SER A 1 316 ? 9.507 -4.759 13.018 1.00 17.32 316 SER A CA 1
ATOM 4799 C C . SER A 1 316 ? 8.385 -3.743 12.752 1.00 17.83 316 SER A C 1
ATOM 4800 O O . SER A 1 316 ? 7.213 -4.092 12.697 1.00 20.39 316 SER A O 1
ATOM 4808 N N . GLY A 1 317 ? 8.748 -2.475 12.648 1.00 17.01 317 GLY A N 1
ATOM 4809 C CA . GLY A 1 317 ? 7.761 -1.439 12.366 1.00 17.36 317 GLY A CA 1
ATOM 4810 C C . GLY A 1 317 ? 7.186 -0.757 13.581 1.00 16.86 317 GLY A C 1
ATOM 4811 O O . GLY A 1 317 ? 6.238 0.038 13.448 1.00 19.26 317 GLY A O 1
ATOM 4815 N N . LYS A 1 318 ? 7.654 -1.121 14.777 1.00 15.85 318 LYS A N 1
ATOM 4816 C CA . LYS A 1 318 ? 7.068 -0.552 15.966 1.00 16.79 318 LYS A CA 1
ATOM 4817 C C . LYS A 1 318 ? 7.620 0.855 16.245 1.00 14.94 318 LYS A C 1
ATOM 4818 O O . LYS A 1 318 ? 8.811 1.017 16.337 1.00 14.23 318 LYS A O 1
ATOM 4837 N N . PRO A 1 319 ? 6.757 1.851 16.452 1.00 15.82 319 PRO A N 1
ATOM 4838 C CA . PRO A 1 319 ? 7.268 3.194 16.771 1.00 15.12 319 PRO A CA 1
ATOM 4839 C C . PRO A 1 319 ? 8.035 3.193 18.093 1.00 14.81 319 PRO A C 1
ATOM 4840 O O . PRO A 1 319 ? 7.619 2.579 19.064 1.00 17.25 319 PRO A O 1
ATOM 4851 N N . LEU A 1 320 ? 9.062 4.032 18.116 1.00 13.40 320 LEU A N 1
ATOM 4852 C CA . LEU A 1 320 ? 9.878 4.195 19.293 1.00 13.52 320 LEU A CA 1
ATOM 4853 C C . LEU A 1 320 ? 9.647 5.460 20.111 1.00 13.58 320 LEU A C 1
ATOM 4854 O O . LEU A 1 320 ? 10.399 5.757 21.053 1.00 16.10 320 LEU A O 1
ATOM 4870 N N . TYR A 1 321 ? 8.547 6.101 19.795 1.00 13.60 321 TYR A N 1
ATOM 4871 C CA . TYR A 1 321 ? 8.014 7.244 20.532 1.00 14.62 321 TYR A CA 1
ATOM 4872 C C . TYR A 1 321 ? 6.506 7.259 20.363 1.00 16.36 321 TYR A C 1
ATOM 4873 O O . TYR A 1 321 ? 6.038 6.756 19.332 1.00 17.36 321 TYR A O 1
#

CATH classification: 3.40.190.10 (+1 more: 3.40.190.10)

Solvent-accessible surface area: 13359 Å² total; per-residue (Å²): 159,11,74,1,51,0,0,0,1,10,0,0,18,34,0,4,57,91,6,10,62,26,10,79,159,110,66,28,15,96,18,79,34,96,41,54,0,3,50,19,0,27,143,56,1,66,56,98,88,20,30,2,0,0,3,3,14,52,20,67,120,123,76,20,67,124,51,26,3,19,11,0,0,4,3,3,0,0,0,0,0,0,9,42,11,56,86,27,147,58,17,49,3,20,0,34,6,111,4,0,0,11,0,0,26,11,108,14,130,86,0,55,40,129,18,0,39,119,34,8,115,73,39,176,27,30,80,52,92,21,27,10,0,55,7,65,23,18,0,2,1,1,68,9,0,0,25,2,0,14,96,35,2,133,78,0,124,108,110,27,17,72,11,29,103,22,175,30,58,76,21,88,31,2,143,3,0,93,18,0,4,59,32,0,116,153,36,84,0,0,0,0,0,0,0,14,1,23,0,89,90,73,137,11,24,42,0,69,0,36,6,39,68,47,110,81,5,42,1,47,30,118,18,0,30,29,2,7,156,76,22,76,18,91,165,56,29,42,36,80,4,5,42,53,175,31,126,74,0,0,0,0,1,11,2,0,2,0,0,1,36,67,69,15,149,138,41,105,38,2,36,38,1,0,110,1,1,11,26,2,36,139,75,0,46,152,23,1,52,83,29,17,0,2,50,12,63,120,74,0,13,94,52,0,40,59,20,0,102,98,47,0,78,25,84,105,40,128,65,18,71

Sequence (321 aa):
EASLTGAGATFPAPVYAKWADTYQKETGNKVNYQGIGSSG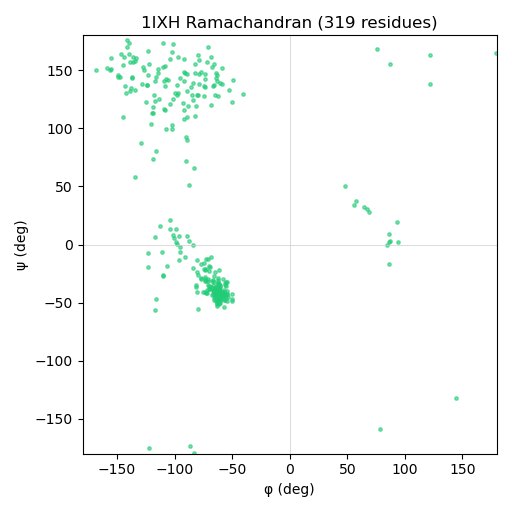GVKQIIANTVDFGASDAPLSDEKLAQEGLFQFPTVIGGVVLAVNIPGLKSGELVLDGKTLGDIYLGKIKKWDDEAIAKLNPGLKLPSQNIAVVRRADGSGTSFVFTSYLAKVNEEWKNNVGTGSTVKWPIGLGGKGNDGIAAFVQRLPGAIGYVEYAYAKQNNLAYTKLISADGKPVSPTEENFANAAKGADWSKTFAQDLTNQKGEDAWPITSTTFILIHKDQKKPEQGTEVLKFFDWAYKTGAKQANDLDYASLPDSVVEQVRAAWKTNIKDSSGKPLY

GO terms:
  GO:0030288 outer membrane-bounded periplasmic space (C, IDA)
  GO:0042301 phosphate ion binding (F, IDA)
  GO:0006817 phosphate ion transport (P, IDA)
  GO:0009314 response to radiation (P, IMP)
  GO:0006974 DNA damage response (P, IEP)

Secondary structure (DSSP, 8-state):
--EEEEEE-STTHHHHHHHHHHHHHHH--EEEEEE--HHHHHHHHHTT-SSEEEESSPPPHHHHHHHTEEEEEEEEEEEEEEE--TT--TT--EE-HHHHHHHHTT---BTT-HHHHHH-TT-----PBPEEEEESS--HHHHHHHHHHHHH-HHHHHHT---SS---SS-EEESHHHHHHHHHHHSTTEEEEEEHHHHHTTT-EE-EEE-TTS-EE---HHHHHHHTTT--TTT-S----BS--STT--SBEEEEEEEEESB-SSHHHHHHHHHHHHHHHHH-HHHHHHTTPEEPPHHHHHHHHHHHHHH-B-TTS-B--

Nearest PDB structures (foldseek):
  1ixh-assembly1_A  TM=1.003E+00  e=6.656E-80  Escherichia coli
  1a40-assembly1_A  TM=1.003E+00  e=1.290E-76  Escherichia coli
  1quk-assembly1_A  TM=1.002E+00  e=5.681E-75  Escherichia coli
  1pbp-assembly1_A  TM=1.002E+00  e=2.349E-74  Escherichia coli
  1ixi-assembly1_A  TM=1.002E+00  e=3.078E-74  Escherichia coli

Organism: Escherichia coli (strain K12) (NCBI:txid83333)

InterPro domains:
  IPR005673 Phosphate ABC transporter, substrate-binding protein PstS [PIRSF002756] (20-335)
  IPR005673 Phosphate ABC transporter, substrate-binding protein PstS [TIGR00975] (29-335)
  IPR024370 PBP domain [PF12849] (27-306)
  IPR050962 Phosphate-binding protein PstS [PTHR42996] (5-339)

Foldseek 3Di:
DEEFEEEAALLCVQLVVVLQVVCCVVPVYHYHYYYQHHVVQVVCQLVVVGQKGKYLADDDPVRCVVSQKDKAFAFKFFKFKFAQFPPDFAAQFEDELAVVLCVQLVNDFACVPPVRCVRRVVDDGDRHTAAEAEAPHQHNLQQLSQVQSVVHHVVSCPPWNGGSDTDGNHHDHAGHLLRQLVVNVVDRNYIYMHTVLSCVVSVTGTYWYQALVGHTADGFLVLSVQLCPPPPCVVDNNTRSARGDDPSRRRRMTIMMMMHRLADQPLVNVLVVVVSSLCCLVPVQVSCVVSRIHGDDPVSVVVVVVCQQCRHAYPVRHRSD